Protein AF-A0A521Y4V2-F1 (afdb_monomer_lite)

Structure (mmCIF, N/CA/C/O backbone):
data_AF-A0A521Y4V2-F1
#
_entry.id   AF-A0A521Y4V2-F1
#
loop_
_atom_site.group_PDB
_atom_site.id
_atom_site.type_symbol
_atom_site.label_atom_id
_atom_site.label_alt_id
_atom_site.label_comp_id
_atom_site.label_asym_id
_atom_site.label_entity_id
_atom_site.label_seq_id
_atom_site.pdbx_PDB_ins_code
_atom_site.Cartn_x
_atom_site.Cartn_y
_atom_site.Cartn_z
_atom_site.occupancy
_atom_site.B_iso_or_equiv
_atom_site.auth_seq_id
_atom_site.auth_comp_id
_atom_site.auth_asym_id
_atom_site.auth_atom_id
_atom_site.pdbx_PDB_model_num
ATOM 1 N N . MET A 1 1 ? 10.704 26.237 -4.092 1.00 50.78 1 MET A N 1
ATOM 2 C CA . MET A 1 1 ? 10.644 24.760 -3.984 1.00 50.78 1 MET A CA 1
ATOM 3 C C . MET A 1 1 ? 11.362 24.203 -5.200 1.00 50.78 1 MET A C 1
ATOM 5 O O . MET A 1 1 ? 11.046 24.666 -6.287 1.00 50.78 1 MET A O 1
ATOM 9 N N . SER A 1 2 ? 12.360 23.328 -5.045 1.00 65.12 2 SER A N 1
ATOM 10 C CA . SER A 1 2 ? 13.107 22.805 -6.200 1.00 65.12 2 SER A CA 1
ATOM 11 C C . SER A 1 2 ? 12.214 21.899 -7.057 1.00 65.12 2 SER A C 1
ATOM 13 O O . SER A 1 2 ? 11.287 21.267 -6.542 1.00 65.12 2 SER A O 1
ATOM 15 N N . GLU A 1 3 ? 12.477 21.827 -8.363 1.00 61.31 3 GLU A N 1
ATOM 16 C CA . GLU A 1 3 ? 11.727 20.968 -9.295 1.00 61.31 3 GLU A CA 1
ATOM 17 C C . GLU A 1 3 ? 11.700 19.497 -8.848 1.00 61.31 3 GLU A C 1
ATOM 19 O O . GLU A 1 3 ? 10.678 18.827 -8.989 1.00 61.31 3 GLU A O 1
ATOM 24 N N . ALA A 1 4 ? 12.772 19.034 -8.196 1.00 60.50 4 ALA A N 1
ATOM 25 C CA . ALA A 1 4 ? 12.875 17.697 -7.614 1.00 60.50 4 ALA A CA 1
ATOM 26 C C . ALA A 1 4 ? 11.812 17.429 -6.529 1.00 60.50 4 ALA A C 1
ATOM 28 O O . ALA A 1 4 ? 11.234 16.348 -6.474 1.00 60.50 4 ALA A O 1
ATOM 29 N N . THR A 1 5 ? 11.495 18.416 -5.684 1.00 62.19 5 THR A N 1
ATOM 30 C CA . THR A 1 5 ? 10.465 18.268 -4.642 1.00 62.19 5 THR A CA 1
ATOM 31 C C . THR A 1 5 ? 9.057 18.203 -5.243 1.00 62.19 5 THR A C 1
ATOM 33 O O . THR A 1 5 ? 8.204 17.464 -4.754 1.00 62.19 5 THR A O 1
ATOM 36 N N . LEU A 1 6 ? 8.806 18.942 -6.328 1.00 60.56 6 LEU A N 1
ATOM 37 C CA . LEU A 1 6 ? 7.532 18.899 -7.055 1.00 60.56 6 LEU A CA 1
ATOM 38 C C . LEU A 1 6 ? 7.325 17.56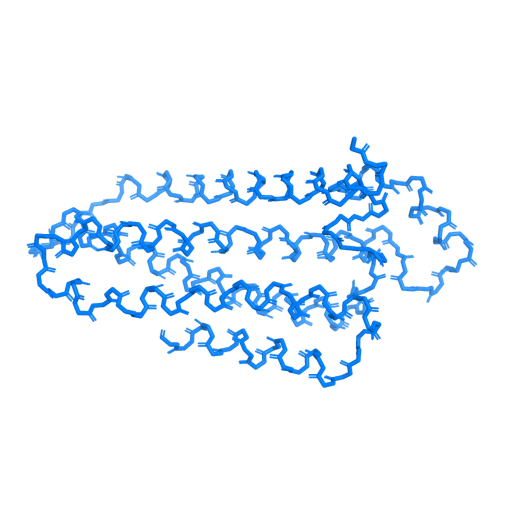0 -7.777 1.00 60.56 6 LEU A C 1
ATOM 40 O O . LEU A 1 6 ? 6.198 17.064 -7.798 1.00 60.56 6 LEU A O 1
ATOM 44 N N . TRP A 1 7 ? 8.397 16.979 -8.323 1.00 60.78 7 TRP A N 1
ATOM 45 C CA . TRP A 1 7 ? 8.391 15.665 -8.974 1.00 60.78 7 TRP A CA 1
ATOM 46 C C . TRP A 1 7 ? 8.017 14.526 -8.020 1.00 60.78 7 TRP A C 1
ATOM 48 O O . TRP A 1 7 ? 7.263 13.635 -8.396 1.00 60.78 7 TRP A O 1
ATOM 58 N N . THR A 1 8 ? 8.471 14.578 -6.767 1.00 67.56 8 THR A N 1
ATOM 59 C CA . THR A 1 8 ? 8.196 13.517 -5.784 1.00 67.56 8 THR A CA 1
ATOM 60 C C . THR A 1 8 ? 6.847 13.687 -5.081 1.00 67.56 8 THR A C 1
ATOM 62 O O . THR A 1 8 ? 6.135 12.710 -4.849 1.00 67.56 8 THR A O 1
ATOM 65 N N . LEU A 1 9 ? 6.456 14.921 -4.737 1.00 79.12 9 LEU A N 1
ATOM 66 C CA . LEU A 1 9 ? 5.250 15.160 -3.934 1.00 79.12 9 LEU A CA 1
ATOM 67 C C . LEU A 1 9 ? 3.949 15.055 -4.736 1.00 79.12 9 LEU A C 1
ATOM 69 O O . LEU A 1 9 ? 2.947 14.589 -4.195 1.00 79.12 9 LEU A O 1
ATOM 73 N N . LYS A 1 10 ? 3.932 15.472 -6.010 1.00 84.12 10 LYS A N 1
ATOM 74 C CA . LYS A 1 10 ? 2.695 15.457 -6.811 1.00 84.12 10 LYS A CA 1
ATOM 75 C C . LYS A 1 10 ? 2.134 14.041 -6.992 1.00 84.12 10 LYS A C 1
ATOM 77 O O . LYS A 1 10 ? 0.963 13.849 -6.653 1.00 84.12 10 LYS A O 1
ATOM 82 N N . PRO A 1 11 ? 2.921 13.039 -7.436 1.00 83.94 11 PRO A N 1
ATOM 83 C CA . PRO A 1 11 ? 2.395 11.692 -7.613 1.00 83.94 11 PRO A CA 1
ATOM 84 C C . PRO A 1 11 ? 2.035 11.045 -6.276 1.00 83.94 11 PRO A C 1
ATOM 86 O O . PRO A 1 11 ? 1.065 10.301 -6.215 1.00 83.94 11 PRO A O 1
ATOM 89 N N . LEU A 1 12 ? 2.745 11.386 -5.190 1.00 86.81 12 LEU A N 1
ATOM 90 C CA . LEU A 1 12 ? 2.433 10.899 -3.844 1.00 86.81 12 LEU A CA 1
ATOM 91 C C . LEU A 1 12 ? 1.042 11.351 -3.390 1.00 86.81 12 LEU A C 1
ATOM 93 O O . LEU A 1 12 ? 0.240 10.543 -2.927 1.00 86.81 12 LEU A O 1
ATOM 97 N N . VAL A 1 13 ? 0.749 12.646 -3.538 1.00 88.25 13 VAL A N 1
ATOM 98 C CA . VAL A 1 13 ? -0.549 13.218 -3.160 1.00 88.25 13 VAL A CA 1
ATOM 99 C C . VAL A 1 13 ? -1.659 12.637 -4.028 1.00 88.25 13 VAL A C 1
ATOM 101 O O . VAL A 1 13 ? -2.693 12.239 -3.504 1.00 88.25 13 VAL A O 1
ATOM 104 N N . GLN A 1 14 ? -1.452 12.536 -5.342 1.00 88.75 14 GLN A N 1
ATOM 105 C CA . GLN A 1 14 ? -2.441 11.946 -6.247 1.00 88.75 14 GLN A CA 1
ATOM 106 C C . GLN A 1 14 ? -2.727 10.484 -5.899 1.00 88.75 14 GLN A C 1
ATOM 108 O O . GLN A 1 14 ? -3.885 10.079 -5.836 1.00 88.75 14 GLN A O 1
ATOM 113 N N . LEU A 1 15 ? -1.682 9.716 -5.604 1.00 89.31 15 LEU A N 1
ATOM 114 C CA . LEU A 1 15 ? -1.788 8.331 -5.180 1.00 89.31 15 LEU A CA 1
ATOM 115 C C . LEU A 1 15 ? -2.567 8.201 -3.856 1.00 89.31 15 LEU A C 1
ATOM 117 O O . LEU A 1 15 ? -3.470 7.369 -3.741 1.00 89.31 15 LEU A O 1
ATOM 121 N N . ALA A 1 16 ? -2.295 9.080 -2.888 1.00 89.75 16 ALA A N 1
ATOM 122 C CA . ALA A 1 16 ? -3.045 9.153 -1.638 1.00 89.75 16 ALA A CA 1
ATOM 123 C C . ALA A 1 16 ? -4.523 9.525 -1.862 1.00 89.75 16 ALA A C 1
ATOM 125 O O . ALA A 1 16 ? -5.401 8.927 -1.241 1.00 89.75 16 ALA A O 1
ATOM 126 N N . LEU A 1 17 ? -4.820 10.461 -2.770 1.00 92.62 17 LEU A N 1
ATOM 127 C CA . LEU A 1 17 ? -6.191 10.848 -3.125 1.00 92.62 17 LEU A CA 1
ATOM 128 C C . LEU A 1 17 ? -6.959 9.701 -3.793 1.00 92.62 17 LEU A C 1
ATOM 130 O O . LEU A 1 17 ? -8.116 9.465 -3.450 1.00 92.62 17 LEU A O 1
ATOM 134 N N . VAL A 1 18 ? -6.318 8.955 -4.698 1.00 90.38 18 VAL A N 1
ATOM 135 C CA . VAL A 1 18 ? -6.901 7.747 -5.306 1.00 90.38 18 VAL A CA 1
ATOM 136 C C . VAL A 1 18 ? -7.203 6.706 -4.228 1.00 90.38 18 VAL A C 1
ATOM 138 O O . VAL A 1 18 ? -8.321 6.196 -4.164 1.00 90.38 18 VAL A O 1
ATOM 141 N N . GLY A 1 19 ? -6.248 6.444 -3.331 1.00 89.44 19 GLY A N 1
ATOM 142 C CA . GLY A 1 19 ? -6.452 5.543 -2.197 1.00 89.44 19 GLY A CA 1
ATOM 143 C C . GLY A 1 19 ? -7.609 5.985 -1.297 1.00 89.44 19 GLY A C 1
ATOM 144 O O . GLY A 1 19 ? -8.442 5.164 -0.912 1.00 89.44 19 GLY A O 1
ATOM 145 N N . ALA A 1 20 ? -7.712 7.285 -1.010 1.00 91.19 20 ALA A N 1
ATOM 146 C CA . ALA A 1 20 ? -8.783 7.852 -0.197 1.00 91.19 20 ALA A CA 1
ATOM 147 C C . ALA A 1 20 ? -10.154 7.728 -0.875 1.00 91.19 20 ALA A C 1
ATOM 149 O O . ALA A 1 20 ? -11.135 7.413 -0.205 1.00 91.19 20 ALA A O 1
ATOM 150 N N . LEU A 1 21 ? -10.229 7.917 -2.196 1.00 93.06 21 LEU A N 1
ATOM 151 C CA . LEU A 1 21 ? -11.459 7.739 -2.965 1.00 93.06 21 LEU A CA 1
ATOM 152 C C . LEU A 1 21 ? -11.921 6.276 -2.956 1.00 93.06 21 LEU A C 1
ATOM 154 O O . LEU A 1 21 ? -13.087 6.009 -2.664 1.00 93.06 21 LEU A O 1
ATOM 158 N N . ILE A 1 22 ? -11.010 5.332 -3.219 1.00 90.44 22 ILE A N 1
ATOM 159 C CA . ILE A 1 22 ? -11.304 3.891 -3.166 1.00 90.44 22 ILE A CA 1
ATOM 160 C C . ILE A 1 22 ? -11.798 3.519 -1.766 1.00 90.44 22 ILE A C 1
ATOM 162 O O . ILE A 1 22 ? -12.862 2.913 -1.624 1.00 90.44 22 ILE A O 1
ATOM 166 N N . ALA A 1 23 ? -11.077 3.945 -0.724 1.00 89.75 23 ALA A N 1
ATOM 167 C CA . ALA A 1 23 ? -11.482 3.718 0.656 1.00 89.75 23 ALA A CA 1
ATOM 168 C C . ALA A 1 23 ? -12.873 4.309 0.928 1.00 89.75 23 ALA A C 1
ATOM 170 O O . ALA A 1 23 ? -13.742 3.596 1.418 1.00 89.75 23 ALA A O 1
ATOM 171 N N . ALA A 1 24 ? -13.140 5.561 0.549 1.00 89.88 24 ALA A N 1
ATOM 172 C CA . ALA A 1 24 ? -14.435 6.207 0.758 1.00 89.88 24 ALA A CA 1
ATOM 173 C C . ALA A 1 24 ? -15.595 5.433 0.112 1.00 89.88 24 ALA A C 1
ATOM 175 O O . ALA A 1 24 ? -16.619 5.219 0.761 1.00 89.88 24 ALA A O 1
ATOM 176 N N . VAL A 1 25 ? -15.432 4.949 -1.124 1.00 89.56 25 VAL A N 1
ATOM 177 C CA . VAL A 1 25 ? -16.440 4.116 -1.803 1.00 89.56 25 VAL A CA 1
ATOM 178 C C . VAL A 1 25 ? -16.710 2.834 -1.013 1.00 89.56 25 VAL A C 1
ATOM 180 O O . VAL A 1 25 ? -17.869 2.493 -0.747 1.00 89.56 25 VAL A O 1
ATOM 183 N N . LEU A 1 26 ? -15.653 2.148 -0.571 1.00 88.19 26 LEU A N 1
ATOM 184 C CA . LEU A 1 26 ? -15.791 0.938 0.233 1.00 88.19 26 LEU A CA 1
ATOM 185 C C . LEU A 1 26 ? -16.473 1.230 1.576 1.00 88.19 26 LEU A C 1
ATOM 187 O O . LEU A 1 26 ? -17.357 0.480 1.984 1.00 88.19 26 LEU A O 1
ATOM 191 N N . LEU A 1 27 ? -16.147 2.344 2.232 1.00 86.88 27 LEU A N 1
ATOM 192 C CA . LEU A 1 27 ? -16.786 2.771 3.478 1.00 86.88 27 LEU A CA 1
ATOM 193 C C . LEU A 1 27 ? -18.276 3.066 3.295 1.00 86.88 27 LEU A C 1
ATOM 195 O O . LEU A 1 27 ? -19.093 2.611 4.097 1.00 86.88 27 LEU A O 1
ATOM 199 N N . LEU A 1 28 ? -18.648 3.775 2.228 1.00 86.88 28 LEU A N 1
ATOM 200 C CA . LEU A 1 28 ? -20.043 4.080 1.903 1.00 86.88 28 LEU A CA 1
ATOM 201 C C . LEU A 1 28 ? -20.858 2.801 1.670 1.00 86.88 28 LEU A C 1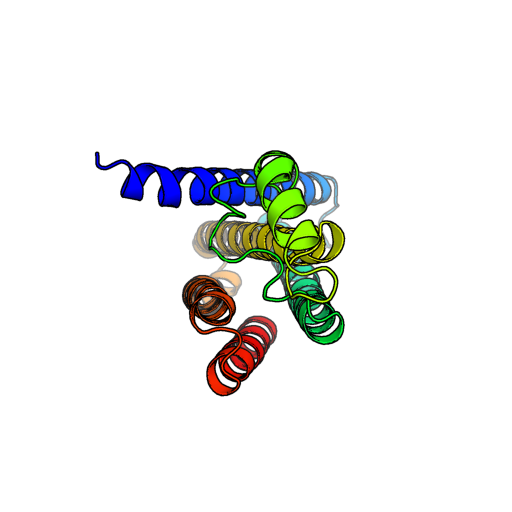
ATOM 203 O O . LEU A 1 28 ? -22.000 2.710 2.127 1.00 86.88 28 LEU A O 1
ATOM 207 N N . SER A 1 29 ? -20.254 1.773 1.062 1.00 83.12 29 SER A N 1
ATOM 208 C CA . SER A 1 29 ? -20.895 0.460 0.883 1.00 83.12 29 SER A CA 1
ATOM 209 C C . SER A 1 29 ? -21.260 -0.226 2.213 1.00 83.12 29 SER A C 1
ATOM 211 O O . SER A 1 29 ? -22.175 -1.053 2.275 1.00 83.12 29 SER A O 1
ATOM 213 N N . LEU A 1 30 ? -20.582 0.134 3.310 1.00 80.81 30 LEU A N 1
ATOM 214 C CA . LEU A 1 30 ? -20.804 -0.432 4.641 1.00 80.81 30 LEU A CA 1
ATOM 215 C C . LEU A 1 30 ? -21.884 0.305 5.443 1.00 80.81 30 LEU A C 1
ATOM 217 O O . LEU A 1 30 ? -22.379 -0.259 6.424 1.00 80.81 30 LEU A O 1
ATOM 221 N N . VAL A 1 31 ? -22.271 1.524 5.044 1.00 76.69 31 VAL A N 1
ATOM 222 C CA . VAL A 1 31 ? -23.235 2.373 5.776 1.00 76.69 31 VAL A CA 1
ATOM 223 C C . VAL A 1 31 ? -24.637 1.763 5.784 1.00 76.69 31 VAL A C 1
ATOM 225 O O . VAL A 1 31 ? -25.341 1.865 6.784 1.00 76.69 31 VAL A O 1
ATOM 228 N N . ARG A 1 32 ? -25.025 1.065 4.711 1.00 77.19 32 ARG A N 1
ATOM 229 C CA . ARG A 1 32 ? -26.370 0.476 4.562 1.00 77.19 32 ARG A CA 1
ATOM 230 C C . ARG A 1 32 ? -26.558 -0.862 5.285 1.00 77.19 32 ARG A C 1
ATOM 232 O O . ARG A 1 32 ? -27.660 -1.397 5.302 1.00 77.19 32 ARG A O 1
ATOM 239 N N . LYS A 1 33 ? -25.500 -1.439 5.865 1.00 80.94 33 LYS A N 1
ATOM 240 C CA . LYS A 1 33 ? -25.573 -2.769 6.489 1.00 80.94 33 LYS A CA 1
ATOM 241 C C . LYS A 1 33 ? -26.140 -2.681 7.915 1.00 80.94 33 LYS A C 1
ATOM 243 O O . LYS A 1 33 ? -25.692 -1.852 8.712 1.00 80.94 33 LYS A O 1
ATOM 248 N N . GLY A 1 34 ? -27.069 -3.578 8.254 1.00 82.06 34 GLY A N 1
ATOM 249 C CA . GLY A 1 34 ? -27.690 -3.684 9.583 1.00 82.06 34 GLY A CA 1
ATOM 250 C C . GLY A 1 34 ? -26.734 -4.158 10.689 1.00 82.06 34 GLY A C 1
ATOM 251 O O . GLY A 1 34 ? -25.701 -4.778 10.420 1.00 82.06 34 GLY A O 1
ATOM 252 N N . VAL A 1 35 ? -27.049 -3.820 11.939 1.00 88.06 35 VAL A N 1
ATOM 253 C CA . VAL A 1 35 ? -26.255 -4.156 13.138 1.00 88.06 35 VAL A CA 1
ATOM 254 C C . VAL A 1 35 ? -26.679 -5.523 13.682 1.00 88.06 35 VAL A C 1
ATOM 256 O O . VAL A 1 35 ? -27.850 -5.881 13.577 1.00 88.06 35 VAL A O 1
ATOM 259 N N . ARG A 1 36 ? -25.741 -6.310 14.231 1.00 88.12 36 ARG A N 1
ATOM 260 C CA . ARG A 1 36 ? -26.083 -7.604 14.849 1.00 88.12 36 ARG A CA 1
ATOM 261 C C . ARG A 1 36 ? -26.829 -7.386 16.180 1.00 88.12 36 ARG A C 1
ATOM 263 O O . ARG A 1 36 ? -26.566 -6.388 16.850 1.00 88.12 36 ARG A O 1
ATOM 270 N N . PRO A 1 37 ? -27.715 -8.304 16.608 1.00 86.81 37 PRO A N 1
ATOM 271 C CA . PRO A 1 37 ? -28.338 -8.218 17.929 1.00 86.81 37 PRO A CA 1
ATOM 272 C C . PRO A 1 37 ? -27.280 -8.105 19.040 1.00 86.81 37 PRO A C 1
ATOM 274 O O . PRO A 1 37 ? -26.323 -8.877 19.059 1.00 86.81 37 PRO A O 1
ATOM 277 N N . GLY A 1 38 ? -27.431 -7.128 19.939 1.00 83.94 38 GLY A N 1
ATOM 278 C CA . GLY A 1 38 ? -26.496 -6.883 21.050 1.00 83.94 38 GLY A CA 1
ATOM 279 C C . GLY A 1 38 ? -25.202 -6.133 20.691 1.00 83.94 38 GLY A C 1
ATOM 280 O O . GLY A 1 38 ? -24.357 -5.938 21.562 1.00 83.94 38 GLY A O 1
ATOM 281 N N . GLU A 1 39 ? -25.031 -5.699 19.439 1.00 88.69 39 GLU A N 1
ATOM 282 C CA . GLU A 1 39 ? -23.875 -4.926 18.968 1.00 88.69 39 GLU A CA 1
ATOM 283 C C . GLU A 1 39 ? -24.217 -3.426 18.885 1.00 88.69 39 GLU A C 1
ATOM 285 O O . GLU A 1 39 ? -25.329 -3.056 18.507 1.00 88.69 39 GLU A O 1
ATOM 290 N N . THR A 1 40 ? -23.276 -2.529 19.207 1.00 90.06 40 THR A N 1
ATOM 291 C CA . THR A 1 40 ? -23.477 -1.091 18.959 1.00 90.06 40 THR A CA 1
ATOM 292 C C . THR A 1 40 ? -23.133 -0.724 17.511 1.00 90.06 40 THR A C 1
ATOM 294 O O . THR A 1 40 ? -22.364 -1.406 16.833 1.00 90.06 40 THR A O 1
ATOM 297 N N . LEU A 1 41 ? -23.630 0.418 17.020 1.00 89.12 41 LEU A N 1
ATOM 298 C CA . LEU A 1 41 ? -23.231 0.939 15.701 1.00 89.12 41 LEU A CA 1
ATOM 299 C C . LEU A 1 41 ? -21.708 1.124 15.572 1.00 89.12 41 LEU A C 1
ATOM 301 O O . LEU A 1 41 ? -21.158 0.944 14.486 1.00 89.12 41 LEU A O 1
ATOM 305 N N . ALA A 1 42 ? -21.027 1.489 16.662 1.00 89.44 42 ALA A N 1
ATOM 306 C CA . ALA A 1 42 ? -19.579 1.676 16.676 1.00 89.44 42 ALA A CA 1
ATOM 307 C C . ALA A 1 42 ? -18.834 0.340 16.535 1.00 89.44 42 ALA A C 1
ATOM 309 O O . ALA A 1 42 ? -17.925 0.238 15.712 1.00 89.44 42 ALA A O 1
ATOM 310 N N . ASP A 1 43 ? -19.278 -0.692 17.256 1.00 90.81 43 ASP A N 1
ATOM 311 C CA . ASP A 1 43 ? -18.716 -2.045 17.165 1.00 90.81 43 ASP A CA 1
ATOM 312 C C . ASP A 1 43 ? -18.886 -2.611 15.750 1.00 90.81 43 ASP A C 1
ATOM 314 O O . ASP A 1 43 ? -17.927 -3.092 15.143 1.00 90.81 43 ASP A O 1
ATOM 318 N N . ALA A 1 44 ? -20.082 -2.450 15.173 1.00 91.06 44 ALA A N 1
ATOM 319 C CA . ALA A 1 44 ? -20.371 -2.891 13.814 1.00 91.06 44 ALA A CA 1
ATOM 320 C C . ALA A 1 44 ? -19.474 -2.200 12.778 1.00 91.06 44 ALA A C 1
ATOM 322 O O . ALA A 1 44 ? -19.023 -2.843 11.829 1.00 91.06 44 ALA A O 1
ATOM 323 N N . ARG A 1 45 ? -19.198 -0.899 12.949 1.00 90.75 45 ARG A N 1
ATOM 324 C CA . ARG A 1 45 ? -18.293 -0.142 12.070 1.00 90.75 45 ARG A CA 1
ATOM 325 C C . ARG A 1 45 ? -16.862 -0.651 12.171 1.00 90.75 45 ARG A C 1
ATOM 327 O O . ARG A 1 45 ? -16.292 -0.973 11.134 1.00 90.75 45 ARG A O 1
ATOM 334 N N . VAL A 1 46 ? -16.312 -0.772 13.381 1.00 93.19 46 VAL A N 1
ATOM 335 C CA . VAL A 1 46 ? -14.939 -1.268 13.595 1.00 93.19 46 VAL A CA 1
ATOM 336 C C . VAL A 1 46 ? -14.784 -2.684 13.045 1.00 93.19 46 VAL A C 1
ATOM 338 O O . VAL A 1 46 ? -13.847 -2.947 12.300 1.00 93.19 46 VAL A O 1
ATOM 341 N N . ARG A 1 47 ? -15.745 -3.578 13.301 1.00 93.00 47 ARG A N 1
ATOM 342 C CA . ARG A 1 47 ? -15.718 -4.951 12.780 1.00 93.00 47 ARG A CA 1
ATOM 343 C C . ARG A 1 47 ? -15.755 -5.009 11.252 1.00 93.00 47 ARG A C 1
ATOM 345 O O . ARG A 1 47 ? -15.037 -5.803 10.654 1.00 93.00 47 ARG A O 1
ATOM 352 N N . ARG A 1 48 ? -16.608 -4.205 10.605 1.00 92.81 48 ARG A N 1
ATOM 353 C CA . ARG A 1 48 ? -16.689 -4.162 9.133 1.00 92.81 48 ARG A CA 1
ATOM 354 C C . ARG A 1 48 ? -15.427 -3.567 8.520 1.00 92.81 48 ARG A C 1
ATOM 356 O O . ARG A 1 48 ? -14.965 -4.094 7.517 1.00 92.81 48 ARG A O 1
ATOM 363 N N . LEU A 1 49 ? -14.890 -2.507 9.125 1.00 93.88 49 LEU A N 1
ATOM 364 C CA . LEU A 1 49 ? -13.613 -1.909 8.744 1.00 93.88 49 LEU A CA 1
ATOM 365 C C . LEU A 1 49 ? -12.488 -2.932 8.837 1.00 93.88 49 LEU A C 1
ATOM 367 O O . LEU A 1 49 ? -11.804 -3.148 7.853 1.00 93.88 49 LEU A O 1
ATOM 371 N N . ALA A 1 50 ? -12.356 -3.614 9.974 1.00 95.06 50 ALA A N 1
ATOM 372 C CA . ALA A 1 50 ? -11.338 -4.636 10.170 1.00 95.06 50 ALA A CA 1
ATOM 373 C C . ALA A 1 50 ? -11.457 -5.766 9.135 1.00 95.06 50 ALA A C 1
ATOM 375 O O . ALA A 1 50 ? -10.462 -6.127 8.520 1.00 95.06 50 ALA A O 1
ATOM 376 N N . ALA A 1 51 ? -12.669 -6.273 8.877 1.00 94.75 51 ALA A N 1
ATOM 377 C CA . ALA A 1 51 ? -12.890 -7.313 7.869 1.00 94.75 51 ALA A CA 1
ATOM 378 C C . ALA A 1 51 ? -12.541 -6.847 6.445 1.00 94.75 51 ALA A C 1
ATOM 380 O O . ALA A 1 51 ? -11.968 -7.605 5.669 1.00 94.75 51 ALA A O 1
ATOM 381 N N . LEU A 1 52 ? -12.879 -5.602 6.108 1.00 94.75 52 LEU A N 1
ATOM 382 C CA . LEU A 1 52 ? -12.567 -5.002 4.816 1.00 94.75 52 LEU A CA 1
ATOM 383 C C . LEU A 1 52 ? -11.056 -4.793 4.653 1.00 94.75 52 LEU A C 1
ATOM 385 O O . LEU A 1 52 ? -10.494 -5.194 3.640 1.00 94.75 52 LEU A O 1
ATOM 389 N N . THR A 1 53 ? -10.401 -4.203 5.655 1.00 96.19 53 THR A N 1
ATOM 390 C CA . THR A 1 53 ? -8.948 -4.013 5.678 1.00 96.19 53 THR A CA 1
ATOM 391 C C . THR A 1 53 ? -8.235 -5.355 5.571 1.00 96.19 53 THR A C 1
ATOM 393 O O . THR A 1 53 ? -7.334 -5.481 4.758 1.00 96.19 53 THR A O 1
ATOM 396 N N . LEU A 1 54 ? -8.668 -6.376 6.316 1.00 96.81 54 LEU A N 1
ATOM 397 C CA . LEU A 1 54 ? -8.106 -7.725 6.245 1.00 96.81 54 LEU A CA 1
ATOM 398 C C . LEU A 1 54 ? -8.202 -8.307 4.828 1.00 96.81 54 LEU A C 1
ATOM 400 O O . LEU A 1 54 ? -7.201 -8.775 4.292 1.00 96.81 54 LEU A O 1
ATOM 404 N N . PHE A 1 55 ? -9.389 -8.240 4.219 1.00 96.25 55 PHE A N 1
ATOM 405 C CA . PHE A 1 55 ? -9.627 -8.724 2.860 1.00 96.25 55 PHE A CA 1
ATOM 406 C C . PHE A 1 55 ? -8.710 -8.029 1.841 1.00 96.25 55 PHE A C 1
ATOM 408 O O . PHE A 1 55 ? -7.990 -8.695 1.105 1.00 96.25 55 PHE A O 1
ATOM 415 N N . PHE A 1 56 ? -8.655 -6.694 1.855 1.00 96.44 56 PHE A N 1
ATOM 416 C CA . PHE A 1 56 ? -7.821 -5.945 0.913 1.00 96.44 56 PHE A CA 1
ATOM 417 C C . PHE A 1 56 ? -6.318 -6.066 1.189 1.00 96.44 56 PHE A C 1
ATOM 419 O O . PHE A 1 56 ? -5.537 -6.032 0.244 1.00 96.44 56 PHE A O 1
ATOM 426 N N . THR A 1 57 ? -5.889 -6.228 2.443 1.00 97.94 57 THR A N 1
ATOM 427 C CA . THR A 1 57 ? -4.482 -6.515 2.768 1.00 97.94 57 THR A CA 1
ATOM 428 C C . THR A 1 57 ? -4.074 -7.885 2.231 1.00 97.94 57 THR A C 1
ATOM 430 O O . THR A 1 57 ? -2.993 -8.016 1.661 1.00 97.94 57 THR A O 1
ATOM 433 N N . PHE A 1 58 ? -4.935 -8.899 2.359 1.00 98.12 58 PHE A N 1
ATOM 434 C CA . PHE A 1 58 ? -4.693 -10.214 1.767 1.00 98.12 58 PHE A CA 1
ATOM 435 C C . PHE A 1 58 ? -4.589 -10.126 0.237 1.00 98.12 58 PHE A C 1
ATOM 437 O O . PHE A 1 58 ? -3.586 -10.556 -0.335 1.00 98.12 58 PHE A O 1
ATOM 444 N N . ASP A 1 59 ? -5.568 -9.494 -0.415 1.00 97.44 59 ASP A N 1
ATOM 445 C CA . ASP A 1 59 ? -5.569 -9.309 -1.870 1.00 97.44 59 ASP A CA 1
ATOM 446 C C . ASP A 1 59 ? -4.347 -8.513 -2.349 1.00 97.44 59 ASP A C 1
ATOM 448 O O . ASP A 1 59 ? -3.767 -8.836 -3.385 1.00 97.44 59 ASP A O 1
ATOM 452 N N . LEU A 1 60 ? -3.899 -7.510 -1.584 1.00 98.00 60 LEU A N 1
ATOM 453 C CA . LEU A 1 60 ? -2.687 -6.743 -1.876 1.00 98.00 60 LEU A CA 1
ATOM 454 C C . LEU A 1 60 ? -1.434 -7.630 -1.889 1.00 98.00 60 LEU A C 1
ATOM 456 O O . LEU A 1 60 ? -0.590 -7.469 -2.771 1.00 98.00 60 LEU A O 1
ATOM 460 N N . ILE A 1 61 ? -1.311 -8.569 -0.946 1.00 98.06 61 ILE A N 1
ATOM 461 C CA . ILE A 1 61 ? -0.185 -9.515 -0.873 1.00 98.06 61 ILE A CA 1
ATOM 462 C C . ILE A 1 61 ? -0.222 -10.488 -2.058 1.00 98.06 61 ILE A C 1
ATOM 464 O O . ILE A 1 61 ? 0.802 -10.723 -2.711 1.00 98.06 61 ILE A O 1
ATOM 468 N N . VAL A 1 62 ? -1.403 -11.019 -2.387 1.00 98.00 62 VAL A N 1
ATOM 469 C CA . VAL A 1 62 ? -1.595 -11.884 -3.562 1.00 98.00 62 VAL A CA 1
ATOM 470 C C . VAL A 1 62 ? -1.244 -11.127 -4.845 1.00 98.00 62 VAL A C 1
ATOM 472 O O . VAL A 1 62 ? -0.484 -11.626 -5.674 1.00 98.00 62 VAL A O 1
ATOM 475 N N . PHE A 1 63 ? -1.710 -9.887 -4.987 1.00 98.06 63 PHE A N 1
ATOM 476 C CA . PHE A 1 63 ? -1.415 -9.051 -6.147 1.00 98.06 63 PHE A CA 1
ATOM 477 C C . PHE A 1 63 ? 0.067 -8.637 -6.220 1.00 98.06 63 PHE A C 1
ATOM 479 O O . PHE A 1 63 ? 0.640 -8.537 -7.306 1.00 98.06 63 PHE A O 1
ATOM 486 N N . GLY A 1 64 ? 0.734 -8.445 -5.079 1.00 97.38 64 GLY A N 1
ATOM 487 C CA . GLY A 1 64 ? 2.187 -8.257 -5.023 1.00 97.38 64 GLY A CA 1
ATOM 488 C C . GLY A 1 64 ? 2.946 -9.491 -5.528 1.00 97.38 64 GLY A C 1
ATOM 489 O O . GLY A 1 64 ? 3.889 -9.369 -6.310 1.00 97.38 64 GLY A O 1
ATOM 490 N N . SER A 1 65 ? 2.475 -10.689 -5.168 1.00 96.06 65 SER A N 1
ATOM 491 C CA . SER A 1 65 ? 3.009 -11.960 -5.683 1.00 96.06 65 SER A CA 1
ATOM 492 C C . SER A 1 65 ? 2.808 -12.073 -7.195 1.00 96.06 65 SER A C 1
ATOM 494 O O . SER A 1 65 ? 3.736 -12.431 -7.917 1.00 96.06 65 SER A O 1
ATOM 496 N N . PHE A 1 66 ? 1.629 -11.683 -7.689 1.00 97.50 66 PHE A N 1
ATOM 497 C CA . PHE A 1 66 ? 1.346 -11.586 -9.120 1.00 97.50 66 PHE A CA 1
ATOM 498 C C . PHE A 1 66 ? 2.311 -10.624 -9.827 1.00 97.50 66 PHE A C 1
ATOM 500 O O . PHE A 1 66 ? 2.949 -11.027 -10.792 1.00 97.50 66 PHE A O 1
ATOM 507 N N . THR A 1 67 ? 2.519 -9.417 -9.289 1.00 97.00 67 THR A N 1
ATOM 508 C CA . THR A 1 67 ? 3.456 -8.408 -9.828 1.00 97.00 67 THR A CA 1
ATOM 509 C C . THR A 1 67 ? 4.883 -8.951 -9.954 1.00 97.00 67 THR A C 1
ATOM 511 O O . THR A 1 67 ? 5.600 -8.620 -10.902 1.00 97.00 67 THR A O 1
ATOM 514 N N . ARG A 1 68 ? 5.309 -9.803 -9.012 1.00 95.50 68 ARG A N 1
ATOM 515 C CA . ARG A 1 68 ? 6.608 -10.480 -9.070 1.00 95.50 68 ARG A CA 1
ATOM 516 C C . ARG A 1 68 ? 6.636 -11.590 -10.121 1.00 95.50 68 ARG A C 1
ATOM 518 O O . ARG A 1 68 ? 7.601 -11.655 -10.870 1.00 95.50 68 ARG A O 1
ATOM 525 N N . LEU A 1 69 ? 5.616 -12.446 -10.174 1.00 96.00 69 LEU A N 1
ATOM 526 C CA . LEU A 1 69 ? 5.548 -13.578 -11.110 1.00 96.00 69 LEU A CA 1
ATOM 527 C C . LEU A 1 69 ? 5.373 -13.142 -12.572 1.00 96.00 69 LEU A C 1
ATOM 529 O O . LEU A 1 69 ? 5.750 -13.880 -13.475 1.00 96.00 69 LEU A O 1
ATOM 533 N N . THR A 1 70 ? 4.828 -11.950 -12.812 1.00 96.06 70 THR A N 1
ATOM 534 C CA . THR A 1 70 ? 4.718 -11.339 -14.146 1.00 96.06 70 THR A CA 1
ATOM 535 C C . THR A 1 70 ? 5.905 -10.432 -14.492 1.00 96.06 70 THR A C 1
ATOM 537 O O . THR A 1 70 ? 5.814 -9.642 -15.437 1.00 96.06 70 THR A O 1
ATOM 540 N N . ASP A 1 71 ? 6.990 -10.469 -13.705 1.00 94.88 71 ASP A N 1
ATOM 541 C CA . ASP A 1 71 ? 8.180 -9.616 -13.848 1.00 94.88 71 ASP A CA 1
ATOM 542 C C . ASP A 1 71 ? 7.838 -8.131 -14.052 1.00 94.88 71 ASP A C 1
ATOM 544 O O . ASP A 1 71 ? 8.420 -7.433 -14.888 1.00 94.88 71 ASP A O 1
ATOM 548 N N . SER A 1 72 ? 6.824 -7.660 -13.322 1.00 96.19 72 SER A N 1
ATOM 549 C CA . SER A 1 72 ? 6.258 -6.316 -13.449 1.00 96.19 72 SER A CA 1
ATOM 550 C C . SER A 1 72 ? 6.737 -5.356 -12.364 1.00 96.19 72 SER A C 1
ATOM 552 O O . SER A 1 72 ? 6.419 -4.181 -12.435 1.00 96.19 72 SER A O 1
ATOM 554 N N . GLY A 1 73 ? 7.530 -5.816 -11.390 1.00 93.62 73 GLY A N 1
ATOM 555 C CA . GLY A 1 73 ? 8.027 -4.988 -10.279 1.00 93.62 73 GLY A CA 1
ATOM 556 C C . GLY A 1 73 ? 9.045 -3.899 -10.653 1.00 93.62 73 GLY A C 1
ATOM 557 O O . GLY A 1 73 ? 9.594 -3.268 -9.758 1.00 93.62 73 GLY A O 1
ATOM 558 N N . LEU A 1 74 ? 9.338 -3.730 -11.947 1.00 95.62 74 LEU A N 1
ATOM 559 C CA . LEU A 1 74 ? 10.161 -2.656 -12.519 1.00 95.62 74 LEU A CA 1
ATOM 560 C C . LEU A 1 74 ? 9.492 -2.049 -13.770 1.00 95.62 74 LEU A C 1
ATOM 562 O O . LEU A 1 74 ? 10.170 -1.508 -14.645 1.00 95.62 74 LEU A O 1
ATOM 566 N N . GLY A 1 75 ? 8.169 -2.186 -13.889 1.00 94.44 75 GLY A N 1
ATOM 567 C CA . GLY A 1 75 ? 7.379 -1.578 -14.957 1.00 94.44 75 GLY A CA 1
ATOM 568 C C . GLY A 1 75 ? 7.365 -0.049 -14.880 1.00 94.44 75 GLY A C 1
ATOM 569 O O . GLY A 1 75 ? 7.233 0.608 -15.912 1.00 94.44 75 GLY A O 1
ATOM 570 N N . CYS A 1 76 ? 7.555 0.507 -13.683 1.00 95.25 76 CYS A N 1
ATOM 571 C CA . CYS A 1 76 ? 7.750 1.924 -13.415 1.00 95.25 76 CYS A CA 1
ATOM 572 C C . CYS A 1 76 ? 9.094 2.132 -12.691 1.00 95.25 76 CYS A C 1
ATOM 574 O O . CYS A 1 76 ? 9.283 1.617 -11.591 1.00 95.25 76 CYS A O 1
ATOM 576 N N . PRO A 1 77 ? 10.052 2.873 -13.279 1.00 90.94 77 PRO A N 1
ATOM 577 C CA . PRO A 1 77 ? 11.425 2.947 -12.766 1.00 90.94 77 PRO A CA 1
ATOM 578 C C . PRO A 1 77 ? 11.597 3.850 -11.532 1.00 90.94 77 PRO A C 1
ATOM 580 O O . PRO A 1 77 ? 12.671 3.891 -10.935 1.00 90.94 77 PRO A O 1
ATOM 583 N N . ASP A 1 78 ? 10.566 4.602 -11.170 1.00 91.75 78 ASP A N 1
ATOM 584 C CA . ASP A 1 78 ? 10.524 5.581 -10.092 1.00 91.75 78 ASP A CA 1
ATOM 585 C C . ASP A 1 78 ? 9.387 5.277 -9.114 1.00 91.75 78 ASP A C 1
ATOM 587 O O . ASP A 1 78 ? 8.496 4.473 -9.375 1.00 91.75 78 ASP A O 1
ATOM 591 N N . TRP A 1 79 ? 9.416 5.930 -7.955 1.00 90.50 79 TRP A N 1
ATOM 592 C CA . TRP A 1 79 ? 8.381 5.854 -6.929 1.00 90.50 79 TRP A CA 1
ATOM 593 C C . TRP A 1 79 ? 8.137 7.261 -6.377 1.00 90.50 79 TRP A C 1
ATOM 595 O O . TRP A 1 79 ? 9.108 8.004 -6.210 1.00 90.50 79 TRP A O 1
ATOM 605 N N . PRO A 1 80 ? 6.889 7.675 -6.086 1.00 90.88 80 PRO A N 1
ATOM 606 C CA . PRO A 1 80 ? 5.641 6.893 -6.062 1.00 90.88 80 PRO A CA 1
ATOM 607 C C . PRO A 1 80 ? 4.890 6.812 -7.397 1.00 90.88 80 PRO A C 1
ATOM 609 O O . PRO A 1 80 ? 3.947 6.029 -7.515 1.00 90.88 80 PRO A O 1
ATOM 612 N N . GLY A 1 81 ? 5.304 7.595 -8.394 1.00 91.56 81 GLY A N 1
ATOM 613 C CA . GLY A 1 81 ? 4.712 7.615 -9.732 1.00 91.56 81 GLY A CA 1
ATOM 614 C C . GLY A 1 81 ? 5.374 6.660 -10.728 1.00 91.56 81 GLY A C 1
ATOM 615 O O . GLY A 1 81 ? 6.101 5.751 -10.353 1.00 91.56 81 GLY A O 1
ATOM 616 N N . CYS A 1 82 ? 5.095 6.889 -12.003 1.00 94.06 82 CYS A N 1
ATOM 617 C CA . CYS A 1 82 ? 5.682 6.241 -13.163 1.00 94.06 82 CYS A CA 1
ATOM 618 C C . CYS A 1 82 ? 6.139 7.353 -14.113 1.00 94.06 82 CYS A C 1
ATOM 620 O O . CYS A 1 82 ? 5.304 8.118 -14.597 1.00 94.06 82 CYS A O 1
ATOM 622 N N . TYR A 1 83 ? 7.443 7.502 -14.329 1.00 92.62 83 TYR A N 1
ATOM 623 C CA . TYR A 1 83 ? 8.074 8.632 -15.018 1.00 92.62 83 TYR A CA 1
ATOM 624 C C . TYR A 1 83 ? 7.550 10.001 -14.542 1.00 92.62 83 TYR A C 1
ATOM 626 O O . TYR A 1 83 ? 7.196 10.860 -15.347 1.00 92.62 83 TYR A O 1
ATOM 634 N N . GLY A 1 84 ? 7.432 10.190 -13.222 1.00 89.12 84 GLY A N 1
ATOM 635 C CA . GLY A 1 84 ? 6.931 11.432 -12.620 1.00 89.12 84 GLY A CA 1
ATOM 636 C C . GLY A 1 84 ? 5.416 11.645 -12.736 1.00 89.12 84 GLY A C 1
ATOM 637 O O . GLY A 1 84 ? 4.904 12.670 -12.284 1.00 89.12 84 GLY A O 1
ATOM 638 N N . SER A 1 85 ? 4.675 10.690 -13.306 1.00 90.69 85 SER A N 1
ATOM 639 C CA . SER A 1 85 ? 3.214 10.725 -13.411 1.00 90.69 85 SER A CA 1
ATOM 640 C C . SER A 1 85 ? 2.549 9.773 -12.420 1.00 90.69 85 SER A C 1
ATOM 642 O O . SER A 1 85 ? 3.052 8.690 -12.158 1.00 90.69 85 SER A O 1
ATOM 644 N N . ALA A 1 86 ? 1.372 10.113 -11.895 1.00 90.06 86 ALA A N 1
ATOM 645 C CA . ALA A 1 86 ? 0.609 9.194 -11.045 1.00 90.06 86 ALA A CA 1
ATOM 646 C C . ALA A 1 86 ? -0.128 8.092 -11.822 1.00 90.06 86 ALA A C 1
ATOM 648 O O . ALA A 1 86 ? -0.877 7.346 -11.206 1.00 90.06 86 ALA A O 1
ATOM 649 N N . SER A 1 87 ? 0.020 8.005 -13.150 1.00 93.50 87 SER A N 1
ATOM 650 C CA . SER A 1 87 ? -0.625 6.982 -13.979 1.00 93.50 87 SER A CA 1
ATOM 651 C C . SER A 1 87 ? 0.179 6.697 -15.253 1.00 93.50 87 SER A C 1
ATOM 653 O O . SER A 1 87 ? 0.709 7.641 -15.848 1.00 93.50 87 SER A O 1
ATOM 655 N N . PRO A 1 88 ? 0.198 5.443 -15.754 1.00 94.62 88 PRO A N 1
ATOM 656 C CA . PRO A 1 88 ? 0.802 5.112 -17.045 1.00 94.62 88 PRO A CA 1
ATOM 657 C C . PRO A 1 88 ? 0.236 5.925 -18.221 1.00 94.62 88 PRO A C 1
ATOM 659 O O . PRO A 1 88 ? 0.925 6.118 -19.216 1.00 94.62 88 PRO A O 1
ATOM 662 N N . ILE A 1 89 ? -0.986 6.463 -18.099 1.00 94.62 89 ILE A N 1
ATOM 663 C CA . ILE A 1 89 ? -1.586 7.355 -19.107 1.00 94.62 89 ILE A CA 1
ATOM 664 C C . ILE A 1 89 ? -0.764 8.640 -19.253 1.00 94.62 89 ILE A C 1
ATOM 666 O O . ILE A 1 89 ? -0.443 9.047 -20.366 1.00 94.62 89 ILE A O 1
ATOM 670 N N . GLY A 1 90 ? -0.385 9.268 -18.137 1.00 92.56 90 GLY A N 1
ATOM 671 C CA . GLY A 1 90 ? 0.434 10.482 -18.165 1.00 92.56 90 GLY A CA 1
ATOM 672 C C . GLY A 1 90 ? 1.908 10.210 -18.477 1.00 92.56 90 GLY A C 1
ATOM 673 O O . GLY A 1 90 ? 2.619 11.122 -18.880 1.00 92.56 90 GLY A O 1
ATOM 674 N N . ALA A 1 91 ? 2.352 8.958 -18.338 1.00 94.44 91 ALA A N 1
ATOM 675 C CA . ALA A 1 91 ? 3.699 8.497 -18.669 1.00 94.44 91 ALA A CA 1
ATOM 676 C C . ALA A 1 91 ? 3.806 7.843 -20.059 1.00 94.44 91 ALA A C 1
ATOM 678 O O . ALA A 1 91 ? 4.859 7.303 -20.402 1.00 94.44 91 ALA A O 1
ATOM 679 N N . HIS A 1 92 ? 2.735 7.869 -20.862 1.00 96.25 92 HIS A N 1
ATOM 680 C CA . HIS A 1 92 ? 2.606 7.041 -22.063 1.00 96.25 92 HIS A CA 1
ATOM 681 C C . HIS A 1 92 ? 3.786 7.194 -23.034 1.00 96.25 92 HIS A C 1
ATOM 683 O O . HIS A 1 92 ? 4.333 6.193 -23.490 1.00 96.25 92 HIS A O 1
ATOM 689 N N . ALA A 1 93 ? 4.213 8.431 -23.313 1.00 96.38 93 ALA A N 1
ATOM 690 C CA . ALA A 1 93 ? 5.332 8.701 -24.218 1.00 96.38 93 ALA A CA 1
ATOM 691 C C . ALA A 1 93 ? 6.658 8.111 -23.705 1.00 96.38 93 ALA A C 1
ATOM 693 O O . ALA A 1 93 ? 7.383 7.478 -24.471 1.00 96.38 93 ALA A O 1
ATOM 694 N N . HIS A 1 94 ? 6.946 8.255 -22.406 1.00 95.94 94 HIS A N 1
ATOM 695 C CA . HIS A 1 94 ? 8.152 7.700 -21.787 1.00 95.94 94 HIS A CA 1
ATOM 696 C C . HIS A 1 94 ? 8.146 6.170 -21.790 1.00 95.94 94 HIS A C 1
ATOM 698 O O . HIS A 1 94 ? 9.158 5.557 -22.125 1.00 95.94 94 HIS A O 1
ATOM 704 N N . ILE A 1 95 ? 7.001 5.550 -21.483 1.00 96.62 95 ILE A N 1
ATOM 705 C CA . ILE A 1 95 ? 6.859 4.089 -21.510 1.00 96.62 95 ILE A CA 1
ATOM 706 C C . ILE A 1 95 ? 7.026 3.562 -22.940 1.00 96.62 95 ILE A C 1
ATOM 708 O O . ILE A 1 95 ? 7.774 2.612 -23.153 1.00 96.62 95 ILE A O 1
ATOM 712 N N . SER A 1 96 ? 6.404 4.206 -23.933 1.00 97.19 96 SER A N 1
ATOM 713 C CA . SER A 1 96 ? 6.555 3.839 -25.347 1.00 97.19 96 SER A CA 1
ATOM 714 C C . SER A 1 96 ? 8.004 3.965 -25.825 1.00 97.19 96 SER A C 1
ATOM 716 O O . SER A 1 96 ? 8.493 3.077 -26.519 1.00 97.19 96 SER A O 1
ATOM 718 N N . GLN A 1 97 ? 8.718 5.018 -25.415 1.00 96.94 97 GLN A N 1
ATOM 719 C CA . GLN A 1 97 ? 10.134 5.192 -25.740 1.00 96.94 97 GLN A CA 1
ATOM 720 C C . GLN A 1 97 ? 11.008 4.107 -25.093 1.00 96.94 97 GLN A C 1
ATOM 722 O O . GLN A 1 97 ? 11.844 3.510 -25.771 1.00 96.94 97 GLN A O 1
ATOM 727 N N . ALA A 1 98 ? 10.807 3.822 -23.803 1.00 95.69 98 ALA A N 1
ATOM 728 C CA . ALA A 1 98 ? 11.560 2.796 -23.085 1.00 95.69 98 ALA A CA 1
ATOM 729 C C . ALA A 1 98 ? 11.310 1.394 -23.663 1.00 95.69 98 ALA A C 1
ATOM 731 O O . ALA A 1 98 ? 12.254 0.632 -23.874 1.00 95.69 98 ALA A O 1
ATOM 732 N N . GLN A 1 99 ? 10.052 1.083 -23.983 1.00 97.06 99 GLN A N 1
ATOM 733 C CA . GLN A 1 99 ? 9.666 -0.180 -24.606 1.00 97.06 99 GLN A CA 1
ATOM 734 C C . GLN A 1 99 ? 10.237 -0.313 -26.027 1.00 97.06 99 GLN A C 1
ATOM 736 O O . GLN A 1 99 ? 10.673 -1.396 -26.404 1.00 97.06 99 GLN A O 1
ATOM 741 N N . ALA A 1 100 ? 10.285 0.767 -26.814 1.00 97.06 100 ALA A N 1
ATOM 742 C CA . ALA A 1 100 ? 10.906 0.750 -28.140 1.00 97.06 100 ALA A CA 1
ATOM 743 C C . ALA A 1 100 ? 12.430 0.547 -28.071 1.00 97.06 100 ALA A C 1
ATOM 745 O O . ALA A 1 100 ? 12.994 -0.157 -28.905 1.00 97.06 100 ALA A O 1
ATOM 746 N N . ALA A 1 101 ? 13.092 1.132 -27.066 1.00 96.69 101 ALA A N 1
ATOM 747 C CA . ALA A 1 101 ? 14.531 0.982 -26.858 1.00 96.69 101 ALA A CA 1
ATOM 748 C C . ALA A 1 101 ? 14.925 -0.426 -26.377 1.00 96.69 101 ALA A C 1
ATOM 750 O O . ALA A 1 101 ? 16.005 -0.910 -26.707 1.00 96.69 101 ALA A O 1
ATOM 751 N N . MET A 1 102 ? 14.062 -1.089 -25.599 1.00 94.75 102 MET A N 1
ATOM 752 C CA . MET A 1 102 ? 14.297 -2.443 -25.095 1.00 94.75 102 MET A CA 1
ATOM 753 C C . MET A 1 102 ? 12.990 -3.260 -25.082 1.00 94.75 102 MET A C 1
ATOM 755 O O . MET A 1 102 ? 12.351 -3.375 -24.034 1.00 94.75 102 MET A O 1
ATOM 759 N N . PRO A 1 103 ? 12.596 -3.878 -26.215 1.00 92.38 103 PRO A N 1
ATOM 760 C CA . PRO A 1 103 ? 11.306 -4.571 -26.344 1.00 92.38 103 PRO A CA 1
ATOM 761 C C . PRO A 1 103 ? 11.092 -5.734 -25.366 1.00 92.38 103 PRO A C 1
ATOM 763 O O . PRO A 1 103 ? 9.967 -5.997 -24.953 1.00 92.38 103 PRO A O 1
ATOM 766 N N . THR A 1 104 ? 12.168 -6.418 -24.970 1.00 91.62 104 THR A N 1
ATOM 767 C CA . THR A 1 104 ? 12.154 -7.507 -23.975 1.00 91.62 104 THR A CA 1
ATOM 768 C C . THR A 1 104 ? 12.531 -7.028 -22.569 1.00 91.62 104 THR A C 1
ATOM 770 O O . THR A 1 104 ? 12.873 -7.832 -21.704 1.00 91.62 104 THR A O 1
ATOM 773 N N . GLY A 1 105 ? 12.533 -5.713 -22.348 1.00 91.94 105 GLY A N 1
ATOM 774 C CA . GLY A 1 105 ? 12.947 -5.086 -21.102 1.00 91.94 105 GLY A CA 1
ATOM 775 C C . GLY A 1 105 ? 11.908 -5.170 -19.975 1.00 91.94 105 GLY A C 1
ATOM 776 O O . GLY A 1 105 ? 10.829 -5.761 -20.111 1.00 91.94 105 GLY A O 1
ATOM 777 N N . PRO A 1 106 ? 12.219 -4.556 -18.820 1.00 93.44 106 PRO A N 1
ATOM 778 C CA . PRO A 1 106 ? 11.319 -4.532 -17.669 1.00 93.44 106 PRO A CA 1
ATOM 779 C C . PRO A 1 106 ? 10.114 -3.597 -17.863 1.00 93.44 106 PRO A C 1
ATOM 781 O O . PRO A 1 106 ? 9.072 -3.812 -17.250 1.00 93.44 106 PRO A O 1
ATOM 784 N N . VAL A 1 107 ? 10.226 -2.594 -18.740 1.00 96.19 107 VAL A N 1
ATOM 785 C CA . VAL A 1 107 ? 9.198 -1.568 -18.946 1.00 96.19 107 VAL A CA 1
ATOM 786 C C . VAL A 1 107 ? 8.359 -1.896 -20.178 1.00 96.19 107 VAL A C 1
ATOM 788 O O . VAL A 1 107 ? 8.849 -1.909 -21.303 1.00 96.19 107 VAL A O 1
ATOM 791 N N . THR A 1 108 ? 7.067 -2.121 -19.955 1.00 96.62 108 THR A N 1
ATOM 792 C CA . THR A 1 108 ? 6.031 -2.165 -20.996 1.00 96.62 108 THR A CA 1
ATOM 793 C C . THR A 1 108 ? 4.770 -1.503 -20.454 1.00 96.62 108 THR A C 1
ATOM 795 O O . THR A 1 108 ? 4.605 -1.412 -19.235 1.00 96.62 108 THR A O 1
ATOM 798 N N . HIS A 1 109 ? 3.840 -1.106 -21.325 1.00 95.81 109 HIS A N 1
ATOM 799 C CA . HIS A 1 109 ? 2.550 -0.551 -20.878 1.00 95.81 109 HIS A CA 1
ATOM 800 C C . HIS A 1 109 ? 1.805 -1.482 -19.911 1.00 95.81 109 HIS A C 1
ATOM 802 O O . HIS A 1 109 ? 1.278 -1.025 -18.899 1.00 95.81 109 HIS A O 1
ATOM 808 N N . GLY A 1 110 ? 1.802 -2.792 -20.180 1.00 96.31 110 GLY A N 1
ATOM 809 C CA . GLY A 1 110 ? 1.150 -3.779 -19.314 1.00 96.31 110 GLY A CA 1
ATOM 810 C C . GLY A 1 110 ? 1.814 -3.887 -17.940 1.00 96.31 110 GLY A C 1
ATOM 811 O O . GLY A 1 110 ? 1.138 -3.792 -16.918 1.00 96.31 110 GLY A O 1
ATOM 812 N N . LYS A 1 111 ? 3.146 -4.012 -17.906 1.00 97.00 111 LYS A N 1
ATOM 813 C CA . LYS A 1 111 ? 3.913 -4.109 -16.652 1.00 97.00 111 LYS A CA 1
ATOM 814 C C . LYS A 1 111 ? 3.789 -2.839 -15.802 1.00 97.00 111 LYS A C 1
ATOM 816 O O . LYS A 1 111 ? 3.595 -2.940 -14.594 1.00 97.00 111 LYS A O 1
ATOM 821 N N . ALA A 1 112 ? 3.813 -1.660 -16.430 1.00 97.06 112 ALA A N 1
ATOM 822 C CA . ALA A 1 112 ? 3.609 -0.378 -15.754 1.00 97.06 112 ALA A CA 1
ATOM 823 C C . ALA A 1 112 ? 2.220 -0.281 -15.098 1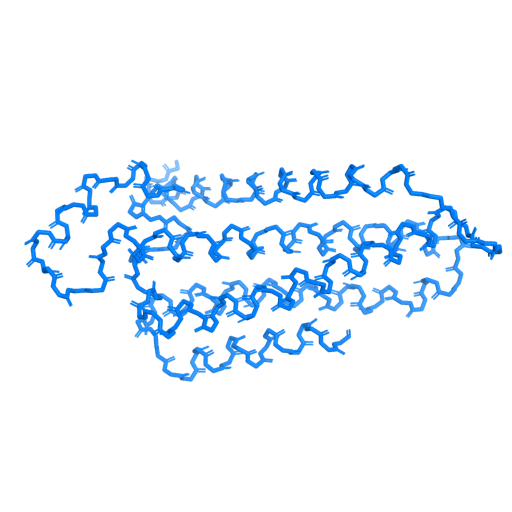.00 97.06 112 ALA A C 1
ATOM 825 O O . ALA A 1 112 ? 2.094 0.194 -13.969 1.00 97.06 112 ALA A O 1
ATOM 826 N N . TRP A 1 113 ? 1.171 -0.769 -15.770 1.00 97.38 113 TRP A N 1
ATOM 827 C CA . TRP A 1 113 ? -0.169 -0.834 -15.183 1.00 97.38 113 TRP A CA 1
ATOM 828 C C . TRP A 1 113 ? -0.257 -1.796 -14.007 1.00 97.38 113 TRP A C 1
ATOM 830 O O . TRP A 1 113 ? -0.837 -1.428 -12.989 1.00 97.38 113 TRP A O 1
ATOM 840 N N . ILE A 1 114 ? 0.326 -2.992 -14.123 1.00 97.69 114 ILE A N 1
ATOM 841 C CA . ILE A 1 114 ? 0.355 -3.966 -13.024 1.00 97.69 114 ILE A CA 1
ATOM 842 C C . ILE A 1 114 ? 1.009 -3.330 -11.794 1.00 97.69 114 ILE A C 1
ATOM 844 O O . ILE A 1 114 ? 0.416 -3.316 -10.718 1.00 97.69 114 ILE A O 1
ATOM 848 N N . GLU A 1 115 ? 2.178 -2.714 -11.959 1.00 96.88 115 GLU A N 1
ATOM 849 C CA . GLU A 1 115 ? 2.879 -2.089 -10.841 1.00 96.88 115 GLU A CA 1
ATOM 850 C C . GLU A 1 115 ? 2.093 -0.919 -10.228 1.00 96.88 115 GLU A C 1
ATOM 852 O O . GLU A 1 115 ? 1.952 -0.824 -9.007 1.00 96.88 115 GLU A O 1
ATOM 857 N N . MET A 1 116 ? 1.516 -0.045 -11.056 1.00 96.69 116 MET A N 1
ATOM 858 C CA . MET A 1 116 ? 0.732 1.089 -10.563 1.00 96.69 116 MET A CA 1
ATOM 859 C C . MET A 1 116 ? -0.559 0.652 -9.863 1.00 96.69 116 MET A C 1
ATOM 861 O O . MET A 1 116 ? -0.914 1.241 -8.845 1.00 96.69 116 MET A O 1
ATOM 865 N N . ILE A 1 117 ? -1.226 -0.410 -10.327 1.00 96.69 117 ILE A N 1
ATOM 866 C CA . ILE A 1 117 ? -2.391 -0.985 -9.636 1.00 96.69 117 ILE A CA 1
ATOM 867 C C . ILE A 1 117 ? -2.002 -1.483 -8.244 1.00 96.69 117 ILE A C 1
ATOM 869 O O . ILE A 1 117 ? -2.707 -1.179 -7.280 1.00 96.69 117 ILE A O 1
ATOM 873 N N . HIS A 1 118 ? -0.857 -2.158 -8.103 1.00 97.25 118 HIS A N 1
ATOM 874 C CA . HIS A 1 118 ? -0.356 -2.571 -6.791 1.00 97.25 118 HIS A CA 1
ATOM 875 C C . HIS A 1 118 ? -0.162 -1.362 -5.858 1.00 97.25 118 HIS A C 1
ATOM 877 O O . HIS A 1 118 ? -0.589 -1.389 -4.702 1.00 97.25 118 HIS A O 1
ATOM 883 N N . ARG A 1 119 ? 0.397 -0.257 -6.373 1.00 96.81 119 ARG A N 1
ATOM 884 C CA . ARG A 1 119 ? 0.583 0.995 -5.617 1.00 96.81 119 ARG A CA 1
ATOM 885 C C . ARG A 1 119 ? -0.746 1.658 -5.231 1.00 96.81 119 ARG A C 1
ATOM 887 O O . ARG A 1 119 ? -0.872 2.142 -4.100 1.00 96.81 119 ARG A O 1
ATOM 894 N N . TYR A 1 120 ? -1.750 1.660 -6.115 1.00 95.88 120 TYR A N 1
ATOM 895 C CA . TYR A 1 120 ? -3.093 2.174 -5.804 1.00 95.88 120 TYR A CA 1
ATOM 896 C C . TYR A 1 120 ? -3.760 1.355 -4.693 1.00 95.88 120 TYR A C 1
ATOM 898 O O . TYR A 1 120 ? -4.296 1.932 -3.746 1.00 95.88 120 TYR A O 1
ATOM 906 N N . LEU A 1 121 ? -3.683 0.022 -4.776 1.00 96.06 121 LEU A N 1
ATOM 907 C CA . LEU A 1 121 ? -4.215 -0.888 -3.760 1.00 96.06 121 LEU A CA 1
ATOM 908 C C . LEU A 1 121 ? -3.509 -0.698 -2.413 1.00 96.06 121 LEU A C 1
ATOM 910 O O . LEU A 1 121 ? -4.179 -0.567 -1.390 1.00 96.06 121 LEU A O 1
ATOM 914 N N . GLY A 1 122 ? -2.177 -0.589 -2.411 1.00 96.94 122 GLY A N 1
ATOM 915 C CA . GLY A 1 122 ? -1.399 -0.304 -1.202 1.00 96.94 122 GLY A CA 1
ATOM 916 C C . GLY A 1 122 ? -1.822 1.003 -0.531 1.00 96.94 122 GLY A C 1
ATOM 917 O O . GLY A 1 122 ? -2.008 1.062 0.686 1.00 96.94 122 GLY A O 1
ATOM 918 N N . SER A 1 123 ? -2.075 2.038 -1.331 1.00 96.00 123 SER A N 1
ATOM 919 C CA . SER A 1 123 ? -2.540 3.337 -0.832 1.00 96.00 123 SER A CA 1
ATOM 920 C C . SER A 1 123 ? -3.965 3.277 -0.282 1.00 96.00 123 SER A C 1
ATOM 922 O O . SER A 1 123 ? -4.248 3.875 0.755 1.00 96.00 123 SER A O 1
ATOM 924 N N . ALA A 1 124 ? -4.858 2.517 -0.922 1.00 95.62 124 ALA A N 1
ATOM 925 C CA . ALA A 1 124 ? -6.205 2.276 -0.412 1.00 95.62 124 ALA A CA 1
ATOM 926 C C . ALA A 1 124 ? -6.181 1.525 0.932 1.00 95.62 124 ALA A C 1
ATOM 928 O O . ALA A 1 124 ? -6.860 1.941 1.871 1.00 95.62 124 ALA A O 1
ATOM 929 N N . VAL A 1 125 ? -5.356 0.478 1.061 1.00 97.31 125 VAL A N 1
ATOM 930 C CA . VAL A 1 125 ? -5.158 -0.259 2.323 1.00 97.31 125 VAL A CA 1
ATOM 931 C C . VAL A 1 125 ? -4.640 0.666 3.425 1.00 97.31 125 VAL A C 1
ATOM 933 O O . VAL A 1 125 ? -5.188 0.662 4.527 1.00 97.31 125 VAL A O 1
ATOM 936 N N . GLY A 1 126 ? -3.660 1.524 3.126 1.00 97.19 126 GLY A N 1
ATOM 937 C CA . GLY A 1 126 ? -3.181 2.538 4.070 1.00 97.19 126 GLY A CA 1
ATOM 938 C C . GLY A 1 126 ? -4.307 3.449 4.580 1.00 97.19 126 GLY A C 1
ATOM 939 O O . GLY A 1 126 ? -4.436 3.664 5.786 1.00 97.19 126 GLY A O 1
ATOM 940 N N . MET A 1 127 ? -5.187 3.921 3.690 1.00 96.19 127 MET A N 1
ATOM 941 C CA . MET A 1 127 ? -6.338 4.753 4.071 1.00 96.19 127 MET A CA 1
ATOM 942 C C . MET A 1 127 ? -7.384 3.987 4.893 1.00 96.19 127 MET A C 1
ATOM 944 O O . MET A 1 127 ? -7.942 4.538 5.845 1.00 96.19 127 MET A O 1
ATOM 948 N N . LEU A 1 128 ? -7.625 2.710 4.584 1.00 96.44 128 LEU A N 1
ATOM 949 C CA . LEU A 1 128 ? -8.500 1.847 5.381 1.00 96.44 128 LEU A CA 1
ATOM 950 C C . LEU A 1 128 ? -7.943 1.608 6.793 1.00 96.44 128 LEU A C 1
ATOM 952 O O . LEU A 1 128 ? -8.709 1.621 7.757 1.00 96.44 128 LEU A O 1
ATOM 956 N N . ILE A 1 129 ? -6.624 1.455 6.938 1.00 97.44 129 ILE A N 1
ATOM 957 C CA . ILE A 1 129 ? -5.952 1.344 8.241 1.00 97.44 129 ILE A CA 1
ATOM 958 C C . ILE A 1 129 ? -6.127 2.631 9.053 1.00 97.44 129 ILE A C 1
ATOM 960 O O . ILE A 1 129 ? -6.513 2.568 10.220 1.00 97.44 129 ILE A O 1
ATOM 964 N N . LEU A 1 130 ? -5.925 3.806 8.447 1.00 97.06 130 LEU A N 1
ATOM 965 C CA . LEU A 1 130 ? -6.151 5.085 9.130 1.00 97.06 130 LEU A CA 1
ATOM 966 C C . LEU A 1 130 ? -7.611 5.239 9.584 1.00 97.06 130 LEU A C 1
ATOM 968 O O . LEU A 1 130 ? -7.869 5.649 10.719 1.00 97.06 130 LEU A O 1
ATOM 972 N N . ALA A 1 131 ? -8.569 4.849 8.737 1.00 95.62 131 ALA A N 1
ATOM 973 C CA . ALA A 1 131 ? -9.986 4.843 9.090 1.00 95.62 131 ALA A CA 1
ATOM 974 C C . ALA A 1 131 ? -10.296 3.863 10.238 1.00 95.62 131 ALA A C 1
ATOM 976 O O . ALA A 1 131 ? -11.057 4.207 11.147 1.00 95.62 131 ALA A O 1
ATOM 977 N N . LEU A 1 132 ? -9.688 2.671 10.236 1.00 96.44 132 LEU A N 1
ATOM 978 C CA . LEU A 1 132 ? -9.819 1.675 11.302 1.00 96.44 132 LEU A CA 1
ATOM 979 C C . LEU A 1 132 ? -9.268 2.197 12.634 1.00 96.44 132 LEU A C 1
ATOM 981 O O . LEU A 1 132 ? -9.948 2.080 13.657 1.00 96.44 132 LEU A O 1
ATOM 985 N N . ILE A 1 133 ? -8.086 2.818 12.630 1.00 97.69 133 ILE A N 1
ATOM 986 C CA . ILE A 1 133 ? -7.481 3.430 13.822 1.00 97.69 133 ILE A CA 1
ATOM 987 C C . ILE A 1 133 ? -8.394 4.524 14.372 1.00 97.69 133 ILE A C 1
ATOM 989 O O . ILE A 1 133 ? -8.733 4.502 15.556 1.00 97.69 133 ILE A O 1
ATOM 993 N N . ALA A 1 134 ? -8.848 5.447 13.520 1.00 96.56 134 ALA A N 1
ATOM 994 C CA . ALA A 1 134 ? -9.714 6.549 13.930 1.00 96.56 134 ALA A CA 1
ATOM 995 C C . ALA A 1 134 ? -11.053 6.051 14.500 1.00 96.56 134 ALA A C 1
ATOM 997 O O . ALA A 1 134 ? -11.484 6.496 15.567 1.00 96.56 134 ALA A O 1
ATOM 998 N N . ALA A 1 135 ? -11.698 5.089 13.833 1.00 95.00 135 ALA A N 1
ATOM 999 C CA . ALA A 1 135 ? -12.949 4.500 14.300 1.00 95.00 135 ALA A CA 1
ATOM 1000 C C . ALA A 1 135 ? -12.771 3.774 15.643 1.00 95.00 135 ALA A C 1
ATOM 1002 O O . ALA A 1 135 ? -13.582 3.961 16.555 1.00 95.00 135 ALA A O 1
ATOM 1003 N N . THR A 1 136 ? -11.691 3.001 15.788 1.00 96.44 136 THR A N 1
ATOM 1004 C CA . THR A 1 136 ? -11.369 2.280 17.027 1.00 96.44 136 THR A CA 1
ATOM 1005 C C . THR A 1 136 ? -11.077 3.253 18.164 1.00 96.44 136 THR A C 1
ATOM 1007 O O . THR A 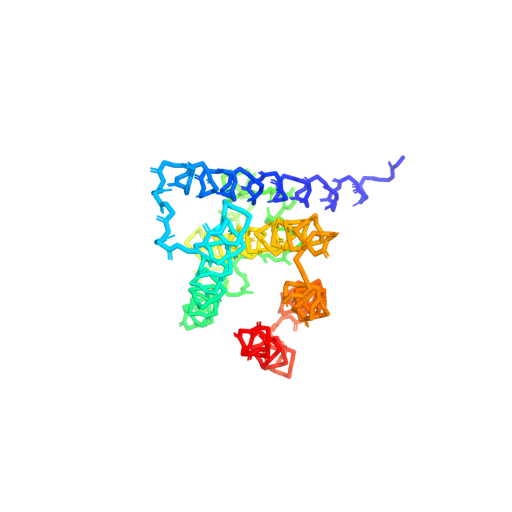1 136 ? -11.605 3.083 19.258 1.00 96.44 136 THR A O 1
ATOM 1010 N N . TRP A 1 137 ? -10.320 4.322 17.904 1.00 96.81 137 TRP A N 1
ATOM 1011 C CA . TRP A 1 137 ? -10.017 5.378 18.873 1.00 96.81 137 TRP A CA 1
ATOM 1012 C C . TRP A 1 137 ? -11.277 6.076 19.393 1.00 96.81 137 TRP A C 1
ATOM 1014 O O . TRP A 1 137 ? -11.467 6.214 20.603 1.00 96.81 137 TRP A O 1
ATOM 1024 N N . VAL A 1 138 ? -12.171 6.493 18.491 1.00 95.44 138 VAL A N 1
ATOM 1025 C CA . VAL A 1 138 ? -13.430 7.155 18.866 1.00 95.44 138 VAL A CA 1
ATOM 1026 C C . VAL A 1 138 ? -14.316 6.210 19.678 1.00 95.44 138 VAL A C 1
ATOM 1028 O O . VAL A 1 138 ? -14.860 6.608 20.710 1.00 95.44 138 VAL A O 1
ATOM 1031 N N . ALA A 1 139 ? -14.434 4.951 19.256 1.00 94.00 139 ALA A N 1
ATOM 1032 C CA . ALA A 1 139 ? -15.263 3.960 19.933 1.00 94.00 139 ALA A CA 1
ATOM 1033 C C . ALA A 1 139 ? -14.681 3.518 21.292 1.00 94.00 1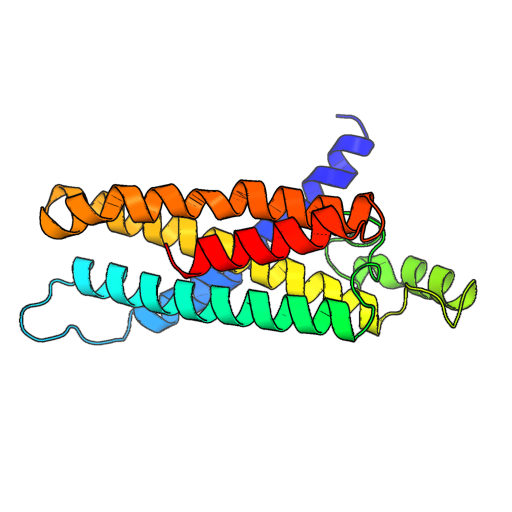39 ALA A C 1
ATOM 1035 O O . ALA A 1 139 ? -15.430 3.305 22.249 1.00 94.00 139 ALA A O 1
ATOM 1036 N N . ALA A 1 140 ? -13.352 3.468 21.426 1.00 95.44 140 ALA A N 1
ATOM 1037 C CA . ALA A 1 140 ? -12.641 3.126 22.659 1.00 95.44 140 ALA A CA 1
ATOM 1038 C C . ALA A 1 140 ? -12.934 4.085 23.825 1.00 95.44 140 ALA A C 1
ATOM 1040 O O . ALA A 1 140 ? -12.828 3.686 24.987 1.00 95.44 140 ALA A O 1
ATOM 1041 N N . ARG A 1 141 ? -13.360 5.326 23.539 1.00 93.81 141 ARG A N 1
ATOM 1042 C CA . ARG A 1 141 ? -13.786 6.293 24.569 1.00 93.81 141 ARG A CA 1
ATOM 1043 C C . ARG A 1 141 ? -15.020 5.836 25.346 1.00 93.81 141 ARG A C 1
ATOM 1045 O O . ARG A 1 141 ? -15.222 6.283 26.468 1.00 93.81 141 ARG A O 1
ATOM 1052 N N . ARG A 1 142 ? -15.853 4.974 24.752 1.00 92.06 142 ARG A N 1
ATOM 1053 C CA . ARG A 1 142 ? -17.115 4.493 25.343 1.00 92.06 142 ARG A CA 1
ATOM 1054 C C . ARG A 1 142 ? -17.179 2.974 25.500 1.00 92.06 142 ARG A C 1
ATOM 1056 O O . ARG A 1 142 ? -17.994 2.495 26.277 1.00 92.06 142 ARG A O 1
ATOM 1063 N N . ASN A 1 143 ? -16.326 2.220 24.802 1.00 92.75 143 ASN A N 1
ATOM 1064 C CA . ASN A 1 143 ? -16.291 0.760 24.86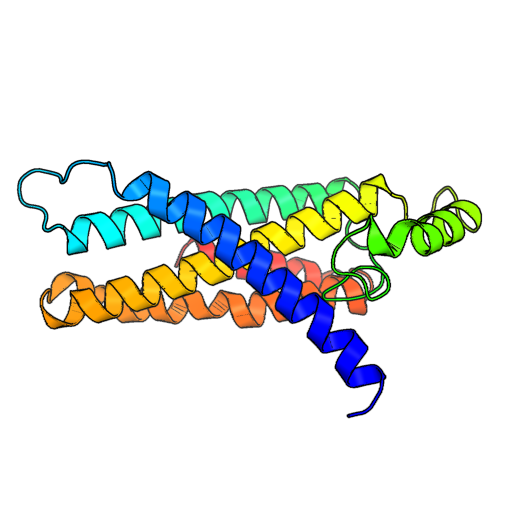3 1.00 92.75 143 ASN A CA 1
ATOM 1065 C C . ASN A 1 143 ? -14.926 0.241 25.373 1.00 92.75 143 ASN A C 1
ATOM 1067 O O . ASN A 1 143 ? -13.946 0.237 24.618 1.00 92.75 143 ASN A O 1
ATOM 1071 N N . PRO A 1 144 ? -14.847 -0.273 26.620 1.00 92.81 144 PRO A N 1
ATOM 1072 C CA . PRO A 1 144 ? -13.623 -0.851 27.177 1.00 92.81 144 PRO A CA 1
ATOM 1073 C C . PRO A 1 144 ? -13.051 -2.027 26.372 1.00 92.81 144 PRO A C 1
ATOM 1075 O O . PRO A 1 144 ? -11.837 -2.224 26.377 1.00 92.81 144 PRO A O 1
ATOM 1078 N N . ARG A 1 145 ? -13.892 -2.802 25.668 1.00 92.19 145 ARG A N 1
ATOM 1079 C CA . ARG A 1 145 ? -13.428 -3.910 24.815 1.00 92.19 145 ARG A CA 1
ATOM 1080 C C . ARG A 1 145 ? -12.626 -3.383 23.627 1.00 92.19 145 ARG A C 1
ATOM 1082 O O . ARG A 1 145 ? -11.518 -3.852 23.398 1.00 92.19 145 ARG A O 1
ATOM 1089 N N . LEU A 1 146 ? -13.132 -2.362 22.932 1.00 93.38 146 LEU A N 1
ATOM 1090 C CA . LEU A 1 146 ? -12.426 -1.733 21.807 1.00 93.38 146 LEU A CA 1
ATOM 1091 C C . LEU A 1 146 ? -11.186 -0.957 22.260 1.00 93.38 146 LEU A C 1
ATOM 1093 O O . LEU A 1 146 ? -10.184 -0.929 21.553 1.00 93.38 146 LEU A O 1
ATOM 1097 N N . ARG A 1 147 ? -11.193 -0.407 23.481 1.00 95.62 147 ARG A N 1
ATOM 1098 C CA . ARG A 1 147 ? -9.989 0.190 24.078 1.00 95.62 147 ARG A CA 1
ATOM 1099 C C . ARG A 1 147 ? -8.836 -0.809 24.200 1.00 95.62 147 ARG A C 1
ATOM 1101 O O . ARG A 1 147 ? -7.694 -0.423 23.990 1.00 95.62 147 ARG A O 1
ATOM 1108 N N . ARG A 1 148 ? -9.121 -2.087 24.484 1.00 95.38 148 ARG A N 1
ATOM 1109 C CA . ARG A 1 148 ? -8.103 -3.157 24.495 1.00 95.38 148 ARG A CA 1
ATOM 1110 C C . ARG A 1 148 ? -7.599 -3.522 23.093 1.00 95.38 148 ARG A C 1
ATOM 1112 O O . ARG A 1 148 ? -6.507 -4.061 22.986 1.00 95.38 148 ARG A O 1
ATOM 1119 N N . GLN A 1 149 ? -8.369 -3.235 22.042 1.00 94.00 149 GLN A N 1
ATOM 1120 C CA . GLN A 1 149 ? -7.991 -3.490 20.644 1.00 94.00 149 GLN A CA 1
ATOM 1121 C C . GLN A 1 149 ? -7.213 -2.328 20.010 1.00 94.00 149 GLN A C 1
ATOM 1123 O O . GLN A 1 149 ? -6.526 -2.519 19.013 1.00 94.00 149 GLN A O 1
ATOM 1128 N N . LEU A 1 150 ? -7.289 -1.126 20.590 1.00 95.56 150 LEU A N 1
ATOM 1129 C CA . LEU A 1 150 ? -6.638 0.070 20.058 1.00 95.56 150 LEU A CA 1
ATOM 1130 C C . LEU A 1 150 ? -5.117 -0.081 19.825 1.00 95.56 150 LEU A C 1
ATOM 1132 O O . LEU A 1 150 ? -4.667 0.378 18.777 1.00 95.56 150 LEU A O 1
ATOM 1136 N N . PRO A 1 151 ? -4.321 -0.730 20.703 1.00 96.94 151 PRO A N 1
ATOM 1137 C CA . PRO A 1 151 ? -2.899 -0.953 20.429 1.00 96.94 151 PRO A CA 1
ATOM 1138 C C . PRO A 1 151 ? -2.643 -1.749 19.143 1.00 96.94 151 PRO A C 1
ATOM 1140 O O . PRO A 1 151 ? -1.742 -1.393 18.394 1.00 96.94 151 PRO A O 1
ATOM 1143 N N . TRP A 1 152 ? -3.468 -2.757 18.841 1.00 95.25 152 TRP A N 1
ATOM 1144 C CA . TRP A 1 152 ? -3.372 -3.553 17.609 1.00 95.25 152 TRP A CA 1
ATOM 1145 C C . TRP A 1 152 ? -3.754 -2.742 16.368 1.00 95.25 152 TRP A C 1
ATOM 1147 O O . TRP A 1 152 ? -3.071 -2.782 15.345 1.00 95.25 152 TRP A O 1
ATOM 1157 N N . ALA A 1 153 ? -4.795 -1.910 16.481 1.00 95.50 153 ALA A N 1
ATOM 1158 C CA . ALA A 1 153 ? -5.125 -0.962 15.422 1.00 95.50 153 ALA A CA 1
ATOM 1159 C C . ALA A 1 153 ? -3.950 -0.000 15.160 1.00 95.50 153 ALA A C 1
ATOM 1161 O O . ALA A 1 153 ? -3.576 0.206 14.011 1.00 95.50 153 ALA A O 1
ATOM 1162 N N . ILE A 1 154 ? -3.317 0.545 16.206 1.00 97.12 154 ILE A N 1
ATOM 1163 C CA . ILE A 1 154 ? -2.144 1.428 16.075 1.00 97.12 154 ILE A CA 1
ATOM 1164 C C . ILE A 1 154 ? -0.934 0.676 15.502 1.00 97.12 154 ILE A C 1
ATOM 1166 O O . ILE A 1 154 ? -0.233 1.229 14.658 1.00 97.12 154 ILE A O 1
ATOM 1170 N N . ALA A 1 155 ? -0.712 -0.584 15.886 1.00 96.81 155 ALA A N 1
ATOM 1171 C CA . ALA A 1 155 ? 0.346 -1.427 15.324 1.00 96.81 155 ALA A CA 1
ATOM 1172 C C . ALA A 1 155 ? 0.206 -1.608 13.799 1.00 96.81 155 ALA A C 1
ATOM 1174 O O . ALA A 1 155 ? 1.201 -1.795 13.100 1.00 96.81 155 ALA A O 1
ATOM 1175 N N . SER A 1 156 ? -0.999 -1.442 13.240 1.00 96.62 156 SER A N 1
ATOM 1176 C CA . SER A 1 156 ? -1.223 -1.437 11.786 1.00 96.62 156 SER A CA 1
ATOM 1177 C C . SER A 1 156 ? -0.555 -0.263 11.056 1.00 96.62 156 SER A C 1
ATOM 1179 O O . SER A 1 156 ? -0.380 -0.329 9.841 1.00 96.62 156 SER A O 1
ATOM 1181 N N . LEU A 1 157 ? -0.073 0.769 11.766 1.00 97.00 157 LEU A N 1
ATOM 1182 C CA . LEU A 1 157 ? 0.826 1.785 11.195 1.00 97.00 157 LEU A CA 1
ATOM 1183 C C . LEU A 1 157 ? 2.154 1.200 10.688 1.00 97.00 157 LEU A C 1
ATOM 1185 O O . LEU A 1 157 ? 2.868 1.879 9.952 1.00 97.00 157 LEU A O 1
ATOM 1189 N N . TRP A 1 158 ? 2.445 -0.071 10.986 1.00 97.12 158 TRP A N 1
ATOM 1190 C CA . TRP A 1 158 ? 3.465 -0.873 10.308 1.00 97.12 158 TRP A CA 1
ATOM 1191 C C . TRP A 1 158 ? 3.360 -0.836 8.768 1.00 97.12 158 TRP A C 1
ATOM 1193 O O . TRP A 1 158 ? 4.367 -0.985 8.074 1.00 97.12 158 TRP A O 1
ATOM 1203 N N . VAL A 1 159 ? 2.179 -0.528 8.215 1.00 97.19 159 VAL A N 1
ATOM 1204 C CA . VAL A 1 159 ? 1.993 -0.270 6.778 1.00 97.19 159 VAL A CA 1
ATOM 1205 C C . VAL A 1 159 ? 2.889 0.860 6.235 1.00 97.19 159 VAL A C 1
ATOM 1207 O O . VAL A 1 159 ? 3.259 0.832 5.064 1.00 97.19 159 VAL A O 1
ATOM 1210 N N . ILE A 1 160 ? 3.288 1.836 7.062 1.00 96.00 160 ILE A N 1
ATOM 1211 C CA . ILE A 1 160 ? 4.153 2.953 6.643 1.00 96.00 160 ILE A CA 1
ATOM 1212 C C . ILE A 1 160 ? 5.578 2.453 6.338 1.00 96.00 160 ILE A C 1
ATOM 1214 O O . ILE A 1 160 ? 6.021 2.625 5.199 1.00 96.00 160 ILE A O 1
ATOM 1218 N N . PRO A 1 161 ? 6.290 1.781 7.273 1.00 96.75 161 PRO A N 1
ATOM 1219 C CA . PRO A 1 161 ? 7.527 1.075 6.947 1.00 96.75 161 PRO A CA 1
ATOM 1220 C C . PRO A 1 161 ? 7.386 0.102 5.775 1.00 96.75 161 PRO A C 1
ATOM 1222 O O . PRO A 1 161 ? 8.294 0.011 4.955 1.00 96.75 161 PRO A O 1
ATOM 1225 N N . GLN A 1 162 ? 6.249 -0.592 5.644 1.00 97.81 162 GLN A N 1
ATOM 1226 C CA . GLN A 1 162 ? 6.012 -1.470 4.495 1.00 97.81 162 GLN A CA 1
ATOM 1227 C C . GLN A 1 162 ? 5.958 -0.725 3.161 1.00 97.81 162 GLN A C 1
ATOM 1229 O O . GLN A 1 162 ? 6.522 -1.210 2.184 1.00 97.81 162 GLN A O 1
ATOM 1234 N N . GLY A 1 163 ? 5.364 0.468 3.114 1.00 95.88 163 GLY A N 1
ATOM 1235 C CA . GLY A 1 163 ? 5.419 1.332 1.934 1.00 95.88 163 GLY A CA 1
ATOM 1236 C C . GLY A 1 163 ? 6.851 1.740 1.570 1.00 95.88 163 GLY A C 1
ATOM 1237 O O . GLY A 1 163 ? 7.197 1.763 0.390 1.00 95.88 163 GLY A O 1
ATOM 1238 N N . LEU A 1 164 ? 7.708 1.987 2.569 1.00 95.06 164 LEU A N 1
ATOM 1239 C CA . LEU A 1 164 ? 9.130 2.289 2.356 1.00 95.06 164 LEU A CA 1
ATOM 1240 C C . LEU A 1 164 ? 9.909 1.073 1.839 1.00 95.06 164 LEU A C 1
ATOM 1242 O O . LEU A 1 164 ? 10.694 1.207 0.902 1.00 95.06 164 LEU A O 1
ATOM 1246 N N . PHE A 1 165 ? 9.664 -0.120 2.388 1.00 96.88 165 PHE A N 1
ATOM 1247 C CA . PHE A 1 165 ? 10.218 -1.357 1.832 1.00 96.88 165 PHE A CA 1
ATOM 1248 C C . PHE A 1 165 ? 9.750 -1.581 0.390 1.00 96.88 165 PHE A C 1
ATOM 1250 O O . PHE A 1 165 ? 10.577 -1.899 -0.461 1.00 96.88 165 PHE A O 1
ATOM 1257 N N . GLY A 1 166 ? 8.471 -1.328 0.094 1.00 96.31 166 GLY A N 1
ATOM 1258 C CA . GLY A 1 166 ? 7.911 -1.347 -1.258 1.00 96.31 166 GLY A CA 1
ATOM 1259 C C . GLY A 1 166 ? 8.646 -0.398 -2.209 1.00 96.31 166 GLY A C 1
ATOM 1260 O O . GLY A 1 166 ? 9.084 -0.822 -3.275 1.00 96.31 166 GLY A O 1
ATOM 1261 N N . MET A 1 167 ? 8.882 0.853 -1.800 1.00 95.44 167 MET A N 1
ATOM 1262 C CA . MET A 1 167 ? 9.707 1.807 -2.555 1.00 95.44 167 MET A CA 1
ATOM 1263 C C . MET A 1 167 ? 11.109 1.242 -2.823 1.00 95.44 167 MET A C 1
ATOM 1265 O O . MET A 1 167 ? 11.588 1.285 -3.957 1.00 95.44 167 MET A O 1
ATOM 1269 N N . TRP A 1 168 ? 11.755 0.662 -1.807 1.00 96.62 168 TRP A N 1
ATOM 1270 C CA . TRP A 1 168 ? 13.082 0.072 -1.962 1.00 96.62 168 TRP A CA 1
ATOM 1271 C C . TRP A 1 168 ? 13.119 -1.133 -2.895 1.00 96.62 168 TRP A C 1
ATOM 1273 O O . TRP A 1 168 ? 14.147 -1.338 -3.539 1.00 96.62 168 TRP A O 1
ATOM 1283 N N . THR A 1 169 ? 12.033 -1.903 -3.032 1.00 96.19 169 THR A N 1
ATOM 1284 C CA . THR A 1 169 ? 11.994 -2.980 -4.036 1.00 96.19 169 THR A CA 1
ATOM 1285 C C . THR A 1 169 ? 12.230 -2.440 -5.447 1.00 96.19 169 THR A C 1
ATOM 1287 O O . THR A 1 169 ? 12.929 -3.081 -6.226 1.00 96.19 169 THR A O 1
ATOM 1290 N N . VAL A 1 170 ? 11.753 -1.231 -5.751 1.00 94.50 170 VAL A N 1
ATOM 1291 C CA . VAL A 1 170 ? 11.936 -0.587 -7.056 1.00 94.50 170 VAL A CA 1
ATOM 1292 C C . VAL A 1 170 ? 13.306 0.085 -7.127 1.00 94.50 170 VAL A C 1
ATOM 1294 O O . VAL A 1 170 ? 14.102 -0.206 -8.021 1.00 94.50 170 VAL A O 1
ATOM 1297 N N . THR A 1 171 ? 13.645 0.935 -6.148 1.00 94.00 171 THR A N 1
ATOM 1298 C CA . THR A 1 171 ? 14.888 1.730 -6.197 1.00 94.00 171 THR A CA 1
ATOM 1299 C C . THR A 1 171 ? 16.155 0.881 -6.075 1.00 94.00 171 THR A C 1
ATOM 1301 O O . THR A 1 171 ? 17.204 1.274 -6.579 1.00 94.00 171 THR A O 1
ATOM 1304 N N . LEU A 1 172 ? 16.072 -0.288 -5.428 1.00 95.06 172 LEU A N 1
ATOM 1305 C CA . LEU A 1 172 ? 17.164 -1.265 -5.320 1.00 95.06 172 LEU A CA 1
ATOM 1306 C C . LEU A 1 172 ? 17.022 -2.424 -6.317 1.00 95.06 172 LEU A C 1
ATOM 1308 O O . LEU A 1 172 ? 17.610 -3.484 -6.108 1.00 95.06 172 LEU A O 1
ATOM 1312 N N . LYS A 1 173 ? 16.252 -2.236 -7.398 1.00 94.75 173 LYS A N 1
ATOM 1313 C CA . LYS A 1 173 ? 16.148 -3.171 -8.531 1.00 94.75 173 LYS A CA 1
ATOM 1314 C C . LYS A 1 173 ? 15.857 -4.615 -8.103 1.00 94.75 173 LYS A C 1
ATOM 1316 O O . LYS A 1 173 ? 16.522 -5.552 -8.536 1.00 94.75 173 LYS A O 1
ATOM 1321 N N . LEU A 1 174 ? 14.854 -4.779 -7.243 1.00 93.69 174 LEU A N 1
ATOM 1322 C CA . LEU A 1 174 ? 14.362 -6.058 -6.731 1.00 93.69 174 LEU A CA 1
ATOM 1323 C C . LEU A 1 174 ? 15.403 -6.869 -5.942 1.00 93.69 174 LEU A C 1
ATOM 1325 O O . LEU A 1 174 ? 15.352 -8.102 -5.957 1.00 93.69 174 LEU A O 1
ATOM 1329 N N . TYR A 1 175 ? 16.315 -6.199 -5.219 1.00 96.38 175 TYR A N 1
ATOM 1330 C CA . TYR A 1 175 ? 17.282 -6.867 -4.341 1.00 96.38 175 TYR A CA 1
ATOM 1331 C C . TYR A 1 175 ? 16.581 -7.923 -3.456 1.00 96.38 175 TYR A C 1
ATOM 1333 O O . TYR A 1 175 ? 15.686 -7.558 -2.681 1.00 96.38 175 TYR A O 1
ATOM 1341 N N . PRO A 1 176 ? 16.945 -9.223 -3.550 1.00 95.75 176 PRO A N 1
ATOM 1342 C CA . PRO A 1 176 ? 16.129 -10.308 -3.005 1.00 95.75 176 PRO A CA 1
ATOM 1343 C C . PRO A 1 176 ? 15.798 -10.174 -1.521 1.00 95.75 176 PRO A C 1
ATOM 1345 O O . PRO A 1 176 ? 14.661 -10.416 -1.131 1.00 95.75 176 PRO A O 1
ATOM 1348 N N . ALA A 1 177 ? 16.750 -9.723 -0.698 1.00 97.06 177 ALA A N 1
ATOM 1349 C CA . ALA A 1 177 ? 16.513 -9.545 0.732 1.00 97.06 177 ALA A CA 1
ATOM 1350 C C . ALA A 1 177 ? 15.415 -8.506 1.014 1.00 97.06 177 ALA A C 1
ATOM 1352 O O . ALA A 1 177 ? 14.573 -8.726 1.879 1.00 97.06 177 ALA A O 1
ATOM 1353 N N . ILE A 1 178 ? 15.377 -7.404 0.262 1.00 97.38 178 ILE A N 1
ATOM 1354 C CA . ILE A 1 178 ? 14.387 -6.334 0.449 1.00 97.38 178 ILE A CA 1
ATOM 1355 C C . ILE A 1 178 ? 13.002 -6.793 0.005 1.00 97.38 178 ILE A C 1
ATOM 1357 O O . ILE A 1 178 ? 12.030 -6.547 0.712 1.00 97.38 178 ILE A O 1
ATOM 1361 N N . VAL A 1 179 ? 12.908 -7.517 -1.115 1.00 96.38 179 VAL A N 1
ATOM 1362 C CA . VAL A 1 179 ? 11.628 -8.085 -1.564 1.00 96.38 179 VAL A CA 1
ATOM 1363 C C . VAL A 1 179 ? 11.098 -9.104 -0.550 1.00 96.38 179 VAL A C 1
ATOM 1365 O O . VAL A 1 179 ? 9.917 -9.071 -0.212 1.00 96.38 179 VAL A O 1
ATOM 1368 N N . THR A 1 180 ? 11.966 -9.964 -0.012 1.00 96.69 180 THR A N 1
ATOM 1369 C CA . THR A 1 180 ? 11.590 -10.928 1.031 1.00 96.69 180 THR A CA 1
ATOM 1370 C C . THR A 1 180 ? 11.143 -10.226 2.311 1.00 96.69 180 THR A C 1
ATOM 1372 O O . THR A 1 180 ? 10.110 -10.585 2.867 1.00 96.69 180 THR A O 1
ATOM 1375 N N . LEU A 1 181 ? 11.866 -9.200 2.771 1.00 97.56 181 LEU A N 1
ATOM 1376 C CA . LEU A 1 181 ? 11.486 -8.428 3.959 1.00 97.56 181 LEU A CA 1
ATOM 1377 C C . LEU A 1 181 ? 10.162 -7.680 3.771 1.00 97.56 181 LEU A C 1
ATOM 1379 O O . LEU A 1 181 ? 9.357 -7.626 4.700 1.00 97.56 181 LEU A O 1
ATOM 1383 N N . HIS A 1 182 ? 9.911 -7.149 2.573 1.00 97.94 182 HIS A N 1
ATOM 1384 C CA . HIS A 1 182 ? 8.630 -6.543 2.229 1.00 97.94 182 HIS A CA 1
ATOM 1385 C C . HIS A 1 182 ? 7.487 -7.566 2.315 1.00 97.94 182 HIS A C 1
ATOM 1387 O O . HIS A 1 182 ? 6.487 -7.327 2.986 1.00 97.94 182 HIS A O 1
ATOM 1393 N N . LEU A 1 183 ? 7.659 -8.753 1.723 1.00 97.50 183 LEU A N 1
ATOM 1394 C CA . LEU A 1 183 ? 6.660 -9.821 1.799 1.00 97.50 183 LEU A CA 1
ATOM 1395 C C . LEU A 1 183 ? 6.418 -10.286 3.243 1.00 97.50 183 LEU A C 1
ATOM 1397 O O . LEU A 1 183 ? 5.273 -10.336 3.689 1.00 97.50 183 LEU A O 1
ATOM 1401 N N . LEU A 1 184 ? 7.482 -10.601 3.989 1.00 97.88 184 LEU A N 1
ATOM 1402 C CA . LEU A 1 184 ? 7.382 -11.065 5.377 1.00 97.88 184 LEU A CA 1
ATOM 1403 C C . LEU A 1 184 ? 6.722 -10.020 6.275 1.00 97.88 184 LEU A C 1
ATOM 1405 O O . LEU A 1 184 ? 5.883 -10.352 7.110 1.00 97.88 184 LEU A O 1
ATOM 1409 N N . GLY A 1 185 ? 7.063 -8.747 6.092 1.00 97.62 185 GLY A N 1
ATOM 1410 C CA . GLY A 1 185 ? 6.440 -7.679 6.852 1.00 97.62 185 GLY A CA 1
ATOM 1411 C C . GLY A 1 185 ? 4.994 -7.398 6.427 1.00 97.62 185 GLY A C 1
ATOM 1412 O O . GLY A 1 185 ? 4.188 -7.044 7.285 1.00 97.62 185 GLY A O 1
ATOM 1413 N N . GLY A 1 186 ? 4.628 -7.615 5.162 1.00 97.38 186 GLY A N 1
ATOM 1414 C CA . GLY A 1 186 ? 3.231 -7.627 4.716 1.00 97.38 186 GLY A CA 1
ATOM 1415 C C . GLY A 1 186 ? 2.422 -8.759 5.360 1.00 97.38 186 GLY A C 1
ATOM 1416 O O . GLY A 1 186 ? 1.313 -8.531 5.834 1.00 97.38 186 GLY A O 1
ATOM 1417 N N . LEU A 1 187 ? 2.998 -9.959 5.471 1.00 97.81 187 LEU A N 1
ATOM 1418 C CA . LEU A 1 187 ? 2.378 -11.077 6.192 1.00 97.81 187 LEU A CA 1
ATOM 1419 C C . LEU A 1 187 ? 2.215 -10.768 7.686 1.00 97.81 187 LEU A C 1
ATOM 1421 O O . LEU A 1 187 ? 1.164 -11.061 8.246 1.00 97.81 187 LEU A O 1
ATOM 1425 N N . LEU A 1 188 ? 3.201 -10.121 8.316 1.00 97.00 188 LEU A N 1
ATOM 1426 C CA . LEU A 1 188 ? 3.084 -9.663 9.704 1.00 97.00 188 LEU A CA 1
ATOM 1427 C C . LEU A 1 188 ? 1.924 -8.668 9.881 1.00 97.00 188 LEU A C 1
ATOM 1429 O O . LEU A 1 188 ? 1.151 -8.804 10.823 1.00 97.00 188 LEU A O 1
ATOM 1433 N N . LEU A 1 189 ? 1.768 -7.711 8.954 1.00 96.25 189 LEU A N 1
ATOM 1434 C CA . LEU A 1 189 ? 0.643 -6.765 8.950 1.00 96.25 189 LEU A CA 1
ATOM 1435 C C . LEU A 1 189 ? -0.716 -7.477 8.868 1.00 96.25 189 LEU A C 1
ATOM 1437 O O . LEU A 1 189 ? -1.692 -6.980 9.421 1.00 96.25 189 LEU A O 1
ATOM 1441 N N . LEU A 1 190 ? -0.780 -8.608 8.160 1.00 95.81 190 LEU A N 1
ATOM 1442 C CA . LEU A 1 190 ? -2.004 -9.381 7.961 1.00 95.81 190 LEU A CA 1
ATOM 1443 C C . LEU A 1 190 ? -2.422 -10.178 9.209 1.00 95.81 190 LEU A C 1
ATOM 1445 O O . LEU A 1 190 ? -3.617 -10.343 9.437 1.00 95.81 190 LEU A O 1
ATOM 1449 N N . VAL A 1 191 ? -1.459 -10.708 9.972 1.00 94.31 191 VAL A N 1
ATOM 1450 C CA . VAL A 1 191 ? -1.723 -11.659 11.074 1.00 94.31 191 VAL A CA 1
ATOM 1451 C C . VAL A 1 191 ? -1.786 -11.030 12.466 1.00 94.31 191 VAL A C 1
ATOM 1453 O O . VAL A 1 191 ? -2.225 -11.704 13.398 1.00 94.31 191 VAL A O 1
ATOM 1456 N N . GLN A 1 192 ? -1.299 -9.796 12.621 1.00 88.00 192 GLN A N 1
ATOM 1457 C CA . GLN A 1 192 ? -1.280 -9.083 13.903 1.00 88.00 192 GLN A CA 1
ATOM 1458 C C . GLN A 1 192 ? -2.664 -8.613 14.373 1.00 88.00 192 GLN A C 1
ATOM 1460 O O . GLN A 1 192 ? -3.577 -8.432 13.536 1.00 88.00 192 GLN A O 1
#

Foldseek 3Di:
DDPVVLLAVPLVVVLLVLLLVVLVVLLVVQPPDDDDVPDDPLRSSLVSLLVVLLVLLVVLLVLLVVLVVVLLLQQALAPPPRVSHNACVVVVVVLVVVCVVPVPDNHHSVSNHSNSVSSSSLSNSVNSLVVSLVSLVVCVVPDVVSVVCNVVSVVLCLSVVLVVLSRCCNNVVNPPVSSVVSSVSSVVSNPD

Secondary structure (DSSP, 8-state):
--HHHHHHHHHHHHHHHHHHHHHHHHHHHHHTPPPPTT--HHHHHHHHHHHHHHHHHHHHHHHHHHHHHTT-TTSSSSSSSBTTBSSTTTTHHHHHHHHHH-TTSS--HHHHHHHHHHHHHHHHHHHHHHHHHHHHHHHHTT-HHHHHHHHHHHHGGGHHHHHHHHHHHHHTTT-HHHHHHHHHHHHHHHH-

pLDDT: mean 92.49, std 7.8, range [50.78, 98.12]

Sequence (192 aa):
MSEATLWTLKPLVQLALVGALIAAVLLLSLVRKGVRPGETLADARVRRLAALTLFFTFDLIVFGSFTRLTDSGLGCPDWPGCYGSASPIGAHAHISQAQAAMPTGPVTHGKAWIEMIHRYLGSAVGMLILALIAATWVAARRNPRLRRQLPWAIASLWVIPQGLFGMWTVTLKLYPAIVTLHLLGGLLLLVQ

Radius of gyration: 18.57 Å; chains: 1; bounding box: 46×38×55 Å